Protein AF-A0A415S7G2-F1 (afdb_monomer)

pLDDT: mean 86.9, std 14.2, range [34.66, 98.19]

Solvent-accessible surface area (backbone atoms only — not comparable to full-atom values): 14547 Å² total; per-residue (Å²): 130,78,46,73,45,63,38,32,63,98,52,50,77,42,38,38,71,75,44,50,70,66,44,40,54,51,52,54,48,54,50,51,52,49,26,64,78,68,73,49,81,82,62,54,46,99,85,67,46,59,52,66,41,76,34,35,38,54,60,51,40,65,70,76,42,64,78,40,51,74,42,76,46,54,73,91,46,25,58,62,52,45,53,46,76,72,52,71,78,79,92,80,92,68,55,74,66,55,48,53,50,46,48,50,59,15,53,77,70,78,37,50,58,64,58,48,48,51,38,53,49,11,24,66,71,71,42,98,51,46,90,45,73,66,53,26,52,53,41,50,53,48,41,43,74,70,52,75,59,72,51,104,38,54,90,41,61,52,55,45,26,62,76,67,71,38,52,68,59,52,49,50,50,51,52,52,50,52,52,58,73,67,47,94,74,69,54,77,65,57,49,49,52,50,47,51,50,52,48,53,55,51,49,56,52,48,50,50,29,63,78,38,68,52,86,90,75,57,66,71,62,40,51,49,52,40,52,52,50,52,51,51,53,50,48,45,70,52,51,62,53,60,62,63,57,50,61,68,68,70,73,117

Organism: Mediterraneibacter gnavus (NCBI:txid33038)

Foldseek 3Di:
DAAEAEAADPDQQDQQLPDDPLRNVVLVVLVVVQCVVVVHDADADPVRHGPSSRGGNNVVCVVRVVSHHYDHDHPVCRNVLRVLLVDFDDDDDDDPVVVVVLCVVQVVVVHDSVRVVVALVCLLVVHPNDPDPVSVVVNVVVCVVVVVVPQPFPQALQVVCVVVVNLVVVVVLVVLLVVLVPDPDDDPVSVVVNVVSVVVLVVSVVVSCVVRVPDDDDPVVRVVVSVVVVVVVVCRSPCSCVVVVVVVVVPD

Sequence (252 aa):
MDRERFLAVPDESLLINALSEDTQEIILRDIREYELEKGICFARDETGKYMWLKNPFSELKKAIYSGTNLIYCEPEEVKKLYDKSRTYCIPIKLSKTDFKRLCYKAGVADLTVGGLLENFIGDLIGGERTNGSDERMYVEQWFERCWFSFDYGTTSFLSYLCNTDMTDYIEGLLEELEYYDSIDKLDNYEKMERQEVQQELEEIFSNYKEECKVEDCCFEEEIKKVKNWLNERKNYMNHTELYQKQEKNTSR

Mean predicted aligned error: 8.51 Å

Secondary structure (DSSP, 8-state):
--EEEEE--S-TTSBGGGS-HHHHHHHHHHHHHHHHHHT----B-TTS-BGGGGSBHHHHHHHH-TTEEEEE--HHHHHHHHHHTT---------HHHHHHHHHHHHHTT--HHHHHHHHHHHHTT-TT---HHHHHHHHHHHHHTTSS--SS-SSHHHHHHHTT-HHHHHHHHHHHHHHHT-SS--HHHHHHHHHHHHHHHHHHHHHHHHHT--S--HHHHHHHHHHHHHHHHHHHHGGGHHHHHHHHS--

Radius of gyration: 23.32 Å; Cα contacts (8 Å, |Δi|>4): 193; chains: 1; bounding box: 56×52×66 Å

Structure (mmCIF, N/CA/C/O backbone):
data_AF-A0A415S7G2-F1
#
_entry.id   AF-A0A415S7G2-F1
#
loop_
_atom_site.group_PDB
_atom_site.id
_atom_site.type_symbol
_atom_site.label_atom_id
_atom_site.label_alt_id
_atom_site.label_comp_id
_atom_site.label_asym_id
_atom_site.label_entity_id
_atom_site.label_seq_id
_atom_site.pdbx_PDB_ins_code
_atom_site.Cartn_x
_atom_site.Cartn_y
_atom_site.Cartn_z
_atom_site.occupancy
_atom_site.B_iso_or_equiv
_atom_site.auth_seq_id
_atom_site.auth_comp_id
_atom_site.auth_asym_id
_atom_site.auth_atom_id
_atom_site.pdbx_PDB_model_num
ATOM 1 N N . MET A 1 1 ? 9.526 -3.136 9.365 1.00 39.94 1 MET A N 1
ATOM 2 C CA . MET A 1 1 ? 9.622 -4.305 8.463 1.00 39.94 1 MET A CA 1
ATOM 3 C C . MET A 1 1 ? 11.005 -4.312 7.843 1.00 39.94 1 MET A C 1
ATOM 5 O O . MET A 1 1 ? 11.384 -3.301 7.261 1.00 39.94 1 MET A O 1
ATOM 9 N N . ASP A 1 2 ? 11.760 -5.400 7.985 1.00 49.66 2 ASP A N 1
ATOM 10 C CA . ASP A 1 2 ? 13.039 -5.544 7.285 1.00 49.66 2 ASP A CA 1
ATOM 11 C C . ASP A 1 2 ? 12.760 -5.613 5.779 1.00 49.66 2 ASP A C 1
ATOM 13 O O . ASP A 1 2 ? 12.107 -6.537 5.292 1.00 49.66 2 ASP A O 1
ATOM 17 N N . ARG A 1 3 ? 13.185 -4.586 5.037 1.00 72.69 3 ARG A N 1
ATOM 18 C CA . ARG A 1 3 ? 13.004 -4.512 3.583 1.00 72.69 3 ARG A CA 1
ATOM 19 C C . ARG A 1 3 ? 13.867 -5.607 2.959 1.00 72.69 3 ARG A C 1
ATOM 21 O O . ARG A 1 3 ? 15.088 -5.559 3.075 1.00 72.69 3 ARG A O 1
ATOM 28 N N . GLU A 1 4 ? 13.262 -6.601 2.318 1.00 85.00 4 GLU A N 1
ATOM 29 C CA . GLU A 1 4 ? 14.001 -7.575 1.508 1.00 85.00 4 GLU A CA 1
ATOM 30 C C . GLU A 1 4 ? 14.213 -7.029 0.095 1.00 85.00 4 GLU A C 1
ATOM 32 O O . GLU A 1 4 ? 13.308 -6.439 -0.505 1.00 85.00 4 GLU A O 1
ATOM 37 N N . ARG A 1 5 ? 15.404 -7.241 -0.472 1.00 89.12 5 ARG A N 1
ATOM 38 C CA . ARG A 1 5 ? 15.692 -6.860 -1.858 1.00 89.12 5 ARG A CA 1
ATOM 39 C C . ARG A 1 5 ? 16.571 -7.900 -2.539 1.00 89.12 5 ARG A C 1
ATOM 41 O O . ARG A 1 5 ? 17.694 -8.163 -2.117 1.00 89.12 5 ARG A O 1
ATOM 48 N N . PHE A 1 6 ? 16.053 -8.441 -3.637 1.00 90.31 6 PHE A N 1
ATOM 49 C CA . PHE A 1 6 ? 16.785 -9.337 -4.521 1.00 90.31 6 PHE A CA 1
ATOM 50 C C . PHE A 1 6 ? 17.647 -8.538 -5.497 1.00 90.31 6 PHE A C 1
ATOM 52 O O . PHE A 1 6 ? 17.135 -7.643 -6.171 1.00 90.31 6 PHE A O 1
ATOM 59 N N . LEU A 1 7 ? 18.938 -8.863 -5.582 1.00 92.94 7 LEU A N 1
ATOM 60 C CA . LEU A 1 7 ? 19.869 -8.273 -6.549 1.00 92.94 7 LEU A CA 1
ATOM 61 C C . LEU A 1 7 ? 20.814 -9.334 -7.106 1.00 92.94 7 LEU A C 1
ATOM 63 O O . LEU A 1 7 ? 21.261 -10.217 -6.381 1.00 92.94 7 LEU A O 1
ATOM 67 N N . ALA A 1 8 ? 21.185 -9.208 -8.375 1.00 94.62 8 ALA A N 1
ATOM 68 C CA . ALA A 1 8 ? 22.247 -10.013 -8.964 1.00 94.62 8 ALA A CA 1
ATOM 69 C C . ALA A 1 8 ? 23.570 -9.246 -8.913 1.00 94.62 8 ALA A C 1
ATOM 71 O O . ALA A 1 8 ? 23.928 -8.526 -9.850 1.00 94.62 8 ALA A O 1
ATOM 72 N N . VAL A 1 9 ? 24.262 -9.373 -7.778 1.00 93.62 9 VAL A N 1
ATOM 73 C CA . VAL A 1 9 ? 25.590 -8.799 -7.523 1.00 93.62 9 VAL A CA 1
ATOM 74 C C . VAL A 1 9 ? 26.540 -9.949 -7.180 1.00 93.62 9 VAL A C 1
ATOM 76 O O . VAL A 1 9 ? 26.540 -10.408 -6.040 1.00 93.62 9 VAL A O 1
ATOM 79 N N . PRO A 1 10 ? 27.334 -10.447 -8.144 1.00 89.38 10 PRO A N 1
ATOM 80 C CA . PRO A 1 10 ? 28.205 -11.600 -7.912 1.00 89.38 10 PRO A CA 1
ATOM 81 C C . PRO A 1 10 ? 29.395 -11.267 -7.000 1.00 89.38 10 PRO A C 1
ATOM 83 O O . PRO A 1 10 ? 29.907 -12.143 -6.309 1.00 89.38 10 PRO A O 1
ATOM 86 N N . ASP A 1 11 ? 29.830 -10.005 -6.986 1.00 91.69 11 ASP A N 1
ATOM 87 C CA . ASP A 1 11 ? 30.879 -9.494 -6.106 1.00 91.69 11 ASP A CA 1
ATOM 88 C C . ASP A 1 11 ? 30.602 -8.017 -5.775 1.00 91.69 11 ASP A C 1
ATOM 90 O O . ASP A 1 11 ? 30.435 -7.183 -6.665 1.00 91.69 11 ASP A O 1
ATOM 94 N N . GLU A 1 12 ? 30.550 -7.684 -4.482 1.00 92.06 12 GLU A N 1
ATOM 95 C CA . GLU A 1 12 ? 30.278 -6.326 -3.990 1.00 92.06 12 GLU A CA 1
ATOM 96 C C . GLU A 1 12 ? 31.424 -5.333 -4.276 1.00 92.06 12 GLU A C 1
ATOM 98 O O . GLU A 1 12 ? 31.249 -4.118 -4.136 1.00 92.06 12 GLU A O 1
ATOM 103 N N . SER A 1 13 ? 32.607 -5.821 -4.658 1.00 93.50 13 SER A N 1
ATOM 104 C CA . SER A 1 13 ? 33.732 -4.986 -5.090 1.00 93.50 13 SER A CA 1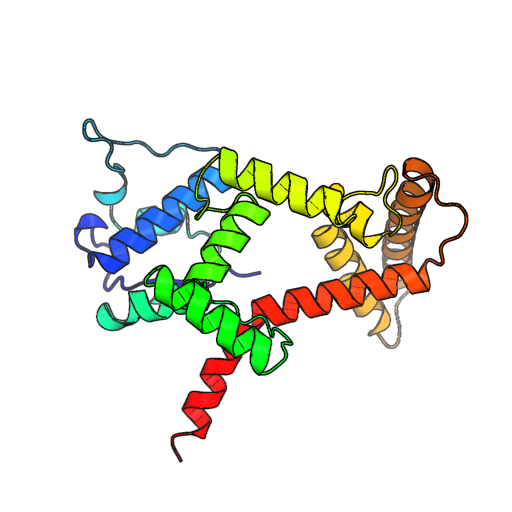
ATOM 105 C C . SER A 1 13 ? 33.573 -4.467 -6.524 1.00 93.50 13 SER A C 1
ATOM 107 O O . SER A 1 13 ? 34.229 -3.493 -6.904 1.00 93.50 13 SER A O 1
ATOM 109 N N . LEU A 1 14 ? 32.676 -5.074 -7.310 1.00 92.75 14 LEU A N 1
ATOM 110 C CA . LEU A 1 14 ? 32.419 -4.669 -8.686 1.00 92.75 14 LEU A CA 1
ATOM 111 C C . LEU A 1 14 ? 31.754 -3.299 -8.750 1.00 92.75 14 LEU A C 1
ATOM 113 O O . LEU A 1 14 ? 30.903 -2.944 -7.929 1.00 92.75 14 LEU A O 1
ATOM 117 N N . LEU A 1 15 ? 32.126 -2.552 -9.788 1.00 94.44 15 LEU A N 1
ATOM 118 C CA . LEU A 1 15 ? 31.468 -1.300 -10.128 1.00 94.44 15 LEU A CA 1
ATOM 119 C C . LEU A 1 15 ? 30.028 -1.573 -10.561 1.00 94.44 15 LEU A C 1
ATOM 121 O O . LEU A 1 15 ? 29.764 -2.527 -11.294 1.00 94.44 15 LEU A O 1
ATOM 125 N N . ILE A 1 16 ? 29.101 -0.708 -10.159 1.00 92.81 16 ILE A N 1
ATOM 126 C CA . ILE A 1 16 ? 27.676 -0.893 -10.466 1.00 92.81 16 ILE A CA 1
ATOM 127 C C . ILE A 1 16 ? 27.421 -0.909 -11.980 1.00 92.81 16 ILE A C 1
ATOM 129 O O . ILE A 1 16 ? 26.630 -1.715 -12.460 1.00 92.81 16 ILE A O 1
ATOM 133 N N . ASN A 1 17 ? 28.132 -0.087 -12.754 1.00 93.31 17 ASN A N 1
ATOM 134 C CA . ASN A 1 17 ? 28.033 -0.064 -14.217 1.00 93.31 17 ASN A CA 1
ATOM 135 C C . ASN A 1 17 ? 28.551 -1.334 -14.923 1.00 93.31 17 ASN A C 1
ATOM 137 O O . ASN A 1 17 ? 28.356 -1.467 -16.131 1.00 93.31 17 ASN A O 1
ATOM 141 N N . ALA A 1 18 ? 29.217 -2.237 -14.199 1.00 93.62 18 ALA A N 1
ATOM 142 C CA . ALA A 1 18 ? 29.671 -3.530 -14.703 1.00 93.62 18 ALA A CA 1
ATOM 143 C C . ALA A 1 18 ? 28.670 -4.665 -14.416 1.00 93.62 18 ALA A C 1
ATOM 145 O O . ALA A 1 18 ? 28.873 -5.786 -14.879 1.00 93.62 18 ALA A O 1
ATOM 146 N N . LEU A 1 19 ? 27.605 -4.395 -13.652 1.00 93.75 19 LEU A N 1
ATOM 147 C CA . LEU A 1 19 ? 26.530 -5.352 -13.380 1.00 93.75 19 LEU A CA 1
ATOM 148 C C . LEU A 1 19 ? 25.609 -5.507 -14.600 1.00 93.75 19 LEU A C 1
ATOM 150 O O . LEU A 1 19 ? 25.680 -4.724 -15.548 1.00 93.75 19 LEU A O 1
ATOM 154 N N . SER A 1 20 ? 24.716 -6.498 -14.573 1.00 93.88 20 SER A N 1
ATOM 155 C CA . SER A 1 20 ? 23.706 -6.665 -15.627 1.00 93.88 20 SER A CA 1
ATOM 156 C C . SER A 1 20 ? 22.825 -5.414 -15.770 1.00 93.88 20 SER A C 1
ATOM 158 O O . SER A 1 20 ? 22.606 -4.699 -14.788 1.00 93.88 20 SER A O 1
ATOM 160 N N . GLU A 1 21 ? 22.304 -5.149 -16.972 1.00 93.56 21 GLU A N 1
ATOM 161 C CA . GLU A 1 21 ? 21.409 -4.004 -17.209 1.00 93.56 21 GLU A CA 1
ATOM 162 C C . GLU A 1 21 ? 20.178 -4.048 -16.290 1.00 93.56 21 GLU A C 1
ATOM 164 O O . GLU A 1 21 ? 19.846 -3.038 -15.675 1.00 93.56 21 GLU A O 1
ATOM 169 N N . ASP A 1 22 ? 19.578 -5.228 -16.094 1.00 93.88 22 ASP A N 1
ATOM 170 C CA . ASP A 1 22 ? 18.443 -5.413 -15.181 1.00 93.88 22 ASP A CA 1
ATOM 171 C C . ASP A 1 22 ? 18.817 -5.073 -13.725 1.00 93.88 22 ASP A C 1
ATOM 173 O O . ASP A 1 22 ? 18.079 -4.359 -13.042 1.00 93.88 22 ASP A O 1
ATOM 177 N N . THR A 1 23 ? 19.991 -5.507 -13.242 1.00 94.38 23 THR A N 1
ATOM 178 C CA . THR A 1 23 ? 20.473 -5.133 -11.898 1.00 94.38 23 THR A CA 1
ATOM 179 C C . THR A 1 23 ? 20.689 -3.622 -11.790 1.00 94.38 23 THR A C 1
ATOM 181 O O . THR A 1 23 ? 20.334 -3.016 -10.777 1.00 94.38 23 THR A O 1
ATOM 184 N N . GLN A 1 24 ? 21.268 -2.997 -12.821 1.00 94.50 24 GLN A N 1
ATOM 185 C CA . GLN A 1 24 ? 21.499 -1.552 -12.846 1.00 94.50 24 GLN A CA 1
ATOM 186 C C . GLN A 1 24 ? 20.183 -0.770 -12.809 1.00 94.50 24 GLN A C 1
ATOM 188 O O . GLN A 1 24 ? 20.076 0.194 -12.052 1.00 94.50 24 GLN A O 1
ATOM 193 N N . GLU A 1 25 ? 19.173 -1.181 -13.578 1.00 93.12 25 GLU A N 1
ATOM 194 C CA . GLU A 1 25 ? 17.851 -0.550 -13.569 1.00 93.12 25 GLU A CA 1
ATOM 195 C C . GLU A 1 25 ? 17.186 -0.623 -12.193 1.00 93.12 25 GLU A C 1
ATOM 197 O O . GLU A 1 25 ? 16.637 0.378 -11.725 1.00 93.12 25 GLU A O 1
ATOM 202 N N . ILE A 1 26 ? 17.267 -1.776 -11.525 1.00 93.31 26 ILE A N 1
ATOM 203 C CA . ILE A 1 26 ? 16.732 -1.957 -10.170 1.00 93.31 26 ILE A CA 1
ATOM 204 C C . ILE A 1 26 ? 17.445 -1.030 -9.185 1.00 93.31 26 ILE A C 1
ATOM 206 O O . ILE A 1 26 ? 16.788 -0.280 -8.465 1.00 93.31 26 ILE A O 1
ATOM 210 N N . ILE A 1 27 ? 18.781 -1.011 -9.208 1.00 93.62 27 ILE A N 1
ATOM 211 C CA . ILE A 1 27 ? 19.584 -0.127 -8.354 1.00 93.62 27 ILE A CA 1
ATOM 212 C C . ILE A 1 27 ? 19.230 1.344 -8.597 1.00 93.62 27 ILE A C 1
ATOM 214 O O . ILE A 1 27 ? 19.102 2.117 -7.652 1.00 93.62 27 ILE A O 1
ATOM 218 N N . LEU A 1 28 ? 19.052 1.748 -9.855 1.00 92.75 28 LEU A N 1
ATOM 219 C CA . LEU A 1 28 ? 18.667 3.114 -10.200 1.00 92.75 28 LEU A CA 1
ATOM 220 C C . LEU A 1 28 ? 17.292 3.493 -9.645 1.00 92.75 28 LEU A C 1
ATOM 222 O O . LEU A 1 28 ? 17.103 4.640 -9.240 1.00 92.75 28 LEU A O 1
ATOM 226 N N . ARG A 1 29 ? 16.339 2.557 -9.624 1.00 91.12 29 ARG A N 1
ATOM 227 C CA . ARG A 1 29 ? 15.031 2.773 -8.993 1.00 91.12 29 ARG A CA 1
ATOM 228 C C . ARG A 1 29 ? 15.159 2.894 -7.481 1.00 91.12 29 ARG A C 1
ATOM 230 O O . ARG A 1 29 ? 14.652 3.862 -6.930 1.00 91.12 29 ARG A O 1
ATOM 237 N N . ASP A 1 30 ? 15.905 1.996 -6.844 1.00 91.81 30 ASP A N 1
ATOM 238 C CA . ASP A 1 30 ? 16.132 2.037 -5.395 1.00 91.81 30 ASP A CA 1
ATOM 239 C C . ASP A 1 30 ? 16.839 3.345 -4.968 1.00 91.81 30 ASP A C 1
ATOM 241 O O . ASP A 1 30 ? 16.481 3.939 -3.955 1.00 91.81 30 ASP A O 1
ATOM 245 N N . ILE A 1 31 ? 17.774 3.870 -5.776 1.00 91.75 31 ILE A N 1
ATOM 246 C CA . ILE A 1 31 ? 18.384 5.193 -5.546 1.00 91.75 31 ILE A CA 1
ATOM 247 C C . ILE A 1 31 ? 17.331 6.310 -5.588 1.00 91.75 31 ILE A C 1
ATOM 249 O O . ILE A 1 31 ? 17.340 7.176 -4.718 1.00 91.75 31 ILE A O 1
ATOM 253 N N . ARG A 1 32 ? 16.438 6.318 -6.587 1.00 89.94 32 ARG A N 1
ATOM 254 C CA . ARG A 1 32 ? 15.395 7.354 -6.718 1.00 89.94 32 ARG A CA 1
ATOM 255 C C . ARG A 1 32 ? 14.399 7.308 -5.567 1.00 89.94 32 ARG A C 1
ATOM 257 O O . ARG A 1 32 ? 14.018 8.356 -5.059 1.00 89.94 32 ARG A O 1
ATOM 264 N N . GLU A 1 33 ? 13.997 6.110 -5.156 1.00 88.31 33 GLU A N 1
ATOM 265 C CA . GLU A 1 33 ? 13.135 5.921 -3.987 1.00 88.31 33 GLU A CA 1
ATOM 266 C C . GLU A 1 33 ? 13.811 6.467 -2.730 1.00 88.31 33 GLU A C 1
ATOM 268 O O . GLU A 1 33 ? 13.213 7.256 -2.008 1.00 88.31 33 GLU A O 1
ATOM 273 N N . TYR A 1 34 ? 15.095 6.164 -2.533 1.00 89.94 34 TYR A N 1
ATOM 274 C CA . TYR A 1 34 ? 15.857 6.699 -1.408 1.00 89.94 34 TYR A CA 1
ATOM 275 C C . TYR A 1 34 ? 15.983 8.236 -1.440 1.00 89.94 34 TYR A C 1
ATOM 277 O O . TYR A 1 34 ? 15.878 8.886 -0.400 1.00 89.94 34 TYR A O 1
ATOM 285 N N . GLU A 1 35 ? 16.195 8.840 -2.618 1.00 91.06 35 GLU A N 1
ATOM 286 C CA . GLU A 1 35 ? 16.197 10.305 -2.788 1.00 91.06 35 GLU A CA 1
ATOM 287 C C . GLU A 1 35 ? 14.869 10.929 -2.342 1.00 91.06 35 GLU A C 1
ATOM 289 O O . GLU A 1 35 ? 14.880 11.927 -1.619 1.00 91.06 35 GLU A O 1
ATOM 294 N N . LEU A 1 36 ? 13.741 10.324 -2.733 1.00 86.31 36 LEU A N 1
ATOM 295 C CA . LEU A 1 36 ? 12.399 10.773 -2.358 1.00 86.31 36 LEU A CA 1
ATOM 296 C C . LEU A 1 36 ? 12.146 10.606 -0.855 1.00 86.31 36 LEU A C 1
ATOM 298 O O . LEU A 1 36 ? 11.745 11.563 -0.199 1.00 86.31 36 LEU A O 1
ATOM 302 N N . GLU A 1 37 ? 12.439 9.426 -0.303 1.00 85.19 37 GLU A N 1
ATOM 303 C CA . GLU A 1 37 ? 12.236 9.104 1.116 1.00 85.19 37 GLU A CA 1
ATOM 304 C C . GLU A 1 37 ? 13.056 10.008 2.048 1.00 85.19 37 GLU A C 1
ATOM 306 O O . GLU A 1 37 ? 12.607 10.361 3.138 1.00 85.19 37 GLU A O 1
ATOM 311 N N . LYS A 1 38 ? 14.282 10.374 1.651 1.00 88.19 38 LYS A N 1
ATOM 312 C CA . LYS A 1 38 ? 15.187 11.191 2.479 1.00 88.19 38 LYS A CA 1
ATOM 313 C C . LYS A 1 38 ? 15.202 12.671 2.110 1.00 88.19 38 LYS A C 1
ATOM 315 O O . LYS A 1 38 ? 15.854 13.446 2.808 1.00 88.19 38 LYS A O 1
ATOM 320 N N . GLY A 1 39 ? 14.532 13.069 1.029 1.00 88.06 39 GLY A N 1
ATOM 321 C CA . GLY A 1 39 ? 14.577 14.438 0.515 1.00 88.06 39 GLY A CA 1
ATOM 322 C C . GLY A 1 39 ? 15.989 14.887 0.117 1.00 88.06 39 GLY A C 1
ATOM 323 O O . GLY A 1 39 ? 16.343 16.050 0.309 1.00 88.06 39 GLY A O 1
ATOM 324 N N . ILE A 1 40 ? 16.817 13.969 -0.395 1.00 90.62 40 ILE A N 1
ATOM 325 C CA . ILE A 1 40 ? 18.197 14.252 -0.820 1.00 90.62 40 ILE A CA 1
ATOM 326 C C . ILE A 1 40 ? 18.361 14.087 -2.331 1.00 90.62 40 ILE A C 1
ATOM 328 O O . ILE A 1 40 ? 17.579 13.406 -2.982 1.00 90.62 40 ILE A O 1
ATOM 332 N N . CYS A 1 41 ? 19.437 14.652 -2.876 1.00 89.19 41 CYS A N 1
ATOM 333 C CA . CYS A 1 41 ? 19.825 14.467 -4.271 1.00 89.19 41 CYS A CA 1
ATOM 334 C C . CYS A 1 41 ? 21.254 13.926 -4.351 1.00 89.19 41 CYS A C 1
ATOM 336 O O . CYS A 1 41 ? 22.202 14.581 -3.912 1.00 89.19 41 CYS A O 1
ATOM 338 N N . PHE A 1 42 ? 21.427 12.758 -4.957 1.00 89.88 42 PHE A N 1
ATOM 339 C CA . PHE A 1 42 ? 22.735 12.220 -5.290 1.00 89.88 42 PHE A CA 1
ATOM 340 C C . PHE A 1 42 ? 23.362 12.975 -6.464 1.00 89.88 42 PHE A C 1
ATOM 342 O O . PHE A 1 42 ? 22.690 13.459 -7.380 1.00 89.88 42 PHE A O 1
ATOM 349 N N . ALA A 1 43 ? 24.693 13.051 -6.448 1.00 91.38 43 ALA A N 1
ATOM 350 C CA . ALA A 1 43 ? 25.457 13.718 -7.491 1.00 91.38 43 ALA A CA 1
ATOM 351 C C . ALA A 1 43 ? 25.284 13.025 -8.853 1.00 91.38 43 ALA A C 1
ATOM 353 O O . ALA A 1 43 ? 25.363 11.796 -8.972 1.00 91.38 43 ALA A O 1
ATOM 354 N N . ARG A 1 44 ? 25.111 13.845 -9.891 1.00 92.69 44 ARG A N 1
ATOM 355 C CA . ARG A 1 44 ? 25.024 13.431 -11.293 1.00 92.69 44 ARG A CA 1
ATOM 356 C C . ARG A 1 44 ? 26.200 14.016 -12.074 1.00 92.69 44 ARG A C 1
ATOM 358 O O . ARG A 1 44 ? 26.701 15.079 -11.713 1.00 92.69 44 ARG A O 1
ATOM 365 N N . ASP A 1 45 ? 26.658 13.317 -13.107 1.00 90.75 45 ASP A N 1
ATOM 366 C CA . ASP A 1 45 ? 27.643 13.867 -14.040 1.00 90.75 45 ASP A CA 1
ATOM 367 C C . ASP A 1 45 ? 27.011 14.864 -15.022 1.00 90.75 45 ASP A C 1
ATOM 369 O O . ASP A 1 45 ? 25.803 15.105 -15.014 1.00 90.75 45 ASP A O 1
ATOM 373 N N . GLU A 1 46 ? 27.842 15.440 -15.889 1.00 89.69 46 GLU A N 1
ATOM 374 C CA . GLU A 1 46 ? 27.436 16.382 -16.941 1.00 89.69 46 GLU A CA 1
ATOM 375 C C . GLU A 1 46 ? 26.395 15.814 -17.921 1.00 89.69 46 GLU A C 1
ATOM 377 O O . GLU A 1 46 ? 25.695 16.575 -18.584 1.00 89.69 46 GLU A O 1
ATOM 382 N N . THR A 1 47 ? 26.251 14.485 -17.989 1.00 88.06 47 THR A N 1
ATOM 383 C CA . THR A 1 47 ? 25.247 13.799 -18.817 1.00 88.06 47 THR A CA 1
ATOM 384 C C . THR A 1 47 ? 23.956 13.487 -18.056 1.00 88.06 47 THR A C 1
ATOM 386 O O . THR A 1 47 ? 23.021 12.927 -18.625 1.00 88.06 47 THR A O 1
ATOM 389 N N . GLY A 1 48 ? 23.890 13.837 -16.768 1.00 85.31 48 GLY A N 1
ATOM 390 C CA . GLY A 1 48 ? 22.759 13.552 -15.890 1.00 85.31 48 GLY A CA 1
ATOM 391 C C . GLY A 1 48 ? 22.759 12.138 -15.301 1.00 85.31 48 GLY A C 1
ATOM 392 O O . GLY A 1 48 ? 21.793 11.768 -14.632 1.00 85.31 48 GLY A O 1
ATOM 393 N N . LYS A 1 49 ? 23.816 11.337 -15.503 1.00 87.19 49 LYS A N 1
ATOM 394 C CA . LYS A 1 49 ? 23.915 9.988 -14.925 1.00 87.19 49 LYS A CA 1
ATOM 395 C C . LYS A 1 49 ? 24.404 10.047 -13.484 1.00 87.19 49 LYS A C 1
ATOM 397 O O . LYS A 1 49 ? 25.267 10.854 -13.150 1.00 87.19 49 LYS A O 1
ATOM 402 N N . TYR A 1 50 ? 23.890 9.161 -12.631 1.00 89.94 50 TYR A N 1
ATOM 403 C CA . TYR A 1 50 ? 24.341 9.064 -11.242 1.00 89.94 50 TYR A CA 1
ATOM 404 C C . TYR A 1 50 ? 25.830 8.727 -11.177 1.00 89.94 50 TYR A C 1
ATOM 406 O O . TYR A 1 50 ? 26.276 7.716 -11.723 1.00 89.94 50 TYR A O 1
ATOM 414 N N . MET A 1 51 ? 26.590 9.552 -10.453 1.00 89.69 51 MET A N 1
ATOM 415 C CA . MET A 1 51 ? 28.023 9.332 -10.243 1.00 89.69 51 MET A CA 1
ATOM 416 C C . MET A 1 51 ? 28.292 8.001 -9.534 1.00 89.69 51 MET A C 1
ATOM 418 O O . MET A 1 51 ? 29.264 7.324 -9.856 1.00 89.69 51 MET A O 1
ATOM 422 N N . TRP A 1 52 ? 27.375 7.585 -8.656 1.00 87.00 52 TRP A N 1
ATOM 423 C CA . TRP A 1 52 ? 27.419 6.316 -7.927 1.00 87.00 52 TRP A CA 1
ATOM 424 C C . TRP A 1 52 ? 27.513 5.077 -8.817 1.00 87.00 52 TRP A C 1
ATOM 426 O O . TRP A 1 52 ? 28.074 4.081 -8.380 1.00 87.00 52 TRP A O 1
ATOM 436 N N . LEU A 1 53 ? 27.056 5.125 -10.075 1.00 88.44 53 LEU A N 1
ATOM 437 C CA . LEU A 1 53 ? 27.202 3.988 -10.994 1.00 88.44 53 LEU A CA 1
ATOM 438 C C . LEU A 1 53 ? 28.672 3.619 -11.260 1.00 88.44 53 LEU A C 1
ATOM 440 O O . LEU A 1 53 ? 28.961 2.504 -11.688 1.00 88.44 53 LEU A O 1
ATOM 444 N N . LYS A 1 54 ? 29.598 4.557 -11.030 1.00 90.50 54 LYS A N 1
ATOM 445 C CA . LYS A 1 54 ? 31.043 4.373 -11.211 1.00 90.50 54 LYS A CA 1
ATOM 446 C C . LYS A 1 54 ? 31.733 3.855 -9.942 1.00 90.50 54 LYS A C 1
ATOM 448 O O . LYS A 1 54 ? 32.942 3.649 -9.983 1.00 90.50 54 LYS A O 1
ATOM 453 N N . ASN A 1 55 ? 30.996 3.639 -8.851 1.00 91.25 55 ASN A N 1
ATOM 454 C CA . ASN A 1 55 ? 31.534 3.173 -7.574 1.00 91.25 55 ASN A CA 1
ATOM 455 C C . ASN A 1 55 ? 31.275 1.670 -7.367 1.00 91.25 55 ASN A C 1
ATOM 457 O O . ASN A 1 55 ? 30.344 1.116 -7.967 1.00 91.25 55 ASN A O 1
ATOM 461 N N . PRO A 1 56 ? 32.068 1.006 -6.503 1.00 95.00 56 PRO A N 1
ATOM 462 C CA . PRO A 1 56 ? 31.790 -0.353 -6.056 1.00 95.00 56 PRO A CA 1
ATOM 463 C C . PRO A 1 56 ? 30.418 -0.475 -5.383 1.00 95.00 56 PRO A C 1
ATOM 465 O O . PRO A 1 56 ? 30.024 0.395 -4.599 1.00 95.00 56 PRO A O 1
ATOM 468 N N . PHE A 1 57 ? 29.717 -1.588 -5.609 1.00 94.44 57 PHE A N 1
ATOM 469 C CA . PHE A 1 57 ? 28.415 -1.837 -4.978 1.00 94.44 57 PHE A CA 1
ATOM 470 C C . PHE A 1 57 ? 28.483 -1.802 -3.440 1.00 94.44 57 PHE A C 1
ATOM 472 O O . PHE A 1 57 ? 27.562 -1.311 -2.792 1.00 94.44 57 PHE A O 1
ATOM 479 N N . SER A 1 58 ? 29.590 -2.250 -2.845 1.00 93.56 58 SER A N 1
ATOM 480 C CA . SER A 1 58 ? 29.825 -2.227 -1.393 1.00 93.56 58 SER A CA 1
ATOM 481 C C . SER A 1 58 ? 29.741 -0.830 -0.765 1.00 93.56 58 SER A C 1
ATOM 483 O O . SER A 1 58 ? 29.376 -0.710 0.407 1.00 93.56 58 SER A O 1
ATOM 485 N N . GLU A 1 59 ? 30.049 0.234 -1.511 1.00 93.31 59 GLU A N 1
ATOM 486 C CA . GLU A 1 59 ? 29.854 1.606 -1.034 1.00 93.31 59 GLU A CA 1
ATOM 487 C C . GLU A 1 59 ? 28.370 1.976 -1.043 1.00 93.31 59 GLU A C 1
ATOM 489 O O . GLU A 1 59 ? 27.862 2.521 -0.062 1.00 93.31 59 GLU A O 1
ATOM 494 N N . LEU A 1 60 ? 27.660 1.635 -2.123 1.00 91.81 60 LEU A N 1
ATOM 495 C CA . LEU A 1 60 ? 26.233 1.926 -2.261 1.00 91.81 60 LEU A CA 1
ATOM 496 C C . LEU A 1 60 ? 25.411 1.155 -1.225 1.00 91.81 60 LEU A C 1
ATOM 498 O O . LEU A 1 60 ? 24.493 1.707 -0.621 1.00 91.81 60 LEU A O 1
ATOM 502 N N . LYS A 1 61 ? 25.789 -0.100 -0.962 1.00 92.88 61 LYS A N 1
ATOM 503 C CA . LYS A 1 61 ? 25.208 -0.952 0.077 1.00 92.88 61 LYS A CA 1
ATOM 504 C C . LYS A 1 61 ? 25.184 -0.278 1.440 1.00 92.88 61 LYS A C 1
ATOM 506 O O . LYS A 1 61 ? 24.161 -0.305 2.114 1.00 92.88 61 LYS A O 1
ATOM 511 N N . LYS A 1 62 ? 26.282 0.373 1.824 1.00 91.50 62 LYS A N 1
ATOM 512 C CA . LYS A 1 62 ? 26.364 1.117 3.089 1.00 91.50 62 LYS A CA 1
ATOM 513 C C . LYS A 1 62 ? 25.486 2.368 3.087 1.00 91.50 62 LYS A C 1
ATOM 515 O O . LYS A 1 62 ? 25.028 2.774 4.148 1.00 91.50 62 LYS A O 1
ATOM 520 N N . ALA A 1 63 ? 25.287 2.980 1.921 1.00 90.50 63 ALA A N 1
ATOM 521 C CA . ALA A 1 63 ? 24.560 4.234 1.783 1.00 90.50 63 ALA A CA 1
ATOM 522 C C . ALA A 1 63 ? 23.035 4.050 1.784 1.00 90.50 63 ALA A C 1
ATOM 524 O O . ALA A 1 63 ? 22.365 4.693 2.586 1.00 90.50 63 ALA A O 1
ATOM 525 N N . ILE A 1 64 ? 22.493 3.200 0.903 1.00 91.38 64 ILE A N 1
ATOM 526 C CA . ILE A 1 64 ? 21.034 3.107 0.680 1.00 91.38 64 ILE A CA 1
ATOM 527 C C . ILE A 1 64 ? 20.416 1.787 1.144 1.00 91.38 64 ILE A C 1
ATOM 529 O O . ILE A 1 64 ? 19.214 1.730 1.368 1.00 91.38 64 ILE A O 1
ATOM 533 N N . TYR A 1 65 ? 21.223 0.737 1.319 1.00 90.94 65 TYR A N 1
ATOM 534 C CA . TYR A 1 65 ? 20.744 -0.586 1.738 1.00 90.94 65 TYR A CA 1
ATOM 535 C C . TYR A 1 65 ? 21.066 -0.895 3.209 1.00 90.94 65 TYR A C 1
ATOM 537 O O . TYR A 1 65 ? 21.003 -2.047 3.640 1.00 90.94 65 TYR A O 1
ATOM 545 N N . SER A 1 66 ? 21.407 0.123 4.006 1.00 87.31 66 SER A N 1
ATOM 546 C CA . SER A 1 66 ? 21.588 -0.035 5.451 1.00 87.31 66 SER A CA 1
ATOM 547 C C . SER A 1 66 ? 20.255 -0.432 6.094 1.00 87.31 66 SER A C 1
ATOM 549 O O . SER A 1 66 ? 19.280 0.309 5.999 1.00 87.31 66 SER A O 1
ATOM 551 N N . GLY A 1 67 ? 20.194 -1.618 6.706 1.00 84.12 67 GLY A N 1
ATOM 552 C CA . GLY A 1 67 ? 18.950 -2.179 7.255 1.00 84.12 67 GLY A CA 1
ATOM 553 C C . GLY A 1 67 ? 18.044 -2.877 6.230 1.00 84.12 67 GLY A C 1
ATOM 554 O O . GLY A 1 67 ? 16.929 -3.255 6.565 1.00 84.12 67 GLY A O 1
ATOM 555 N N . THR A 1 68 ? 18.501 -3.065 4.987 1.00 87.50 68 THR A N 1
ATOM 556 C CA . THR A 1 68 ? 17.824 -3.909 3.987 1.00 87.50 68 THR A CA 1
ATOM 557 C C . THR A 1 68 ? 18.441 -5.308 3.997 1.00 87.50 68 THR A C 1
ATOM 559 O O . THR A 1 68 ? 19.664 -5.453 3.920 1.00 87.50 68 THR A O 1
ATOM 562 N N . ASN A 1 69 ? 17.610 -6.349 4.044 1.00 88.38 69 ASN A N 1
ATOM 563 C CA . ASN A 1 69 ? 18.046 -7.728 3.849 1.00 88.38 69 ASN A CA 1
ATOM 564 C C . ASN A 1 69 ? 18.289 -7.979 2.349 1.00 88.38 69 ASN A C 1
ATOM 566 O O . ASN A 1 69 ? 17.359 -8.239 1.582 1.00 88.38 69 ASN A O 1
ATOM 570 N N . LEU A 1 70 ? 19.545 -7.836 1.915 1.00 91.12 70 LEU A N 1
ATOM 571 C CA . LEU A 1 70 ? 19.945 -8.095 0.532 1.00 91.12 70 LEU A CA 1
ATOM 572 C C . LEU A 1 70 ? 20.073 -9.598 0.277 1.00 91.12 70 LEU A C 1
ATOM 574 O O . LEU A 1 70 ? 20.894 -10.273 0.898 1.00 91.12 70 LEU A O 1
ATOM 578 N N . ILE A 1 71 ? 19.306 -10.095 -0.690 1.00 89.81 71 ILE A N 1
ATOM 579 C CA . ILE A 1 71 ? 19.326 -11.492 -1.119 1.00 89.81 71 ILE A CA 1
ATOM 580 C C . ILE A 1 71 ? 19.941 -11.551 -2.516 1.00 89.81 71 ILE A C 1
ATOM 582 O O . ILE A 1 71 ? 19.392 -11.013 -3.479 1.00 89.81 71 ILE A O 1
ATOM 586 N N . TYR A 1 72 ? 21.098 -12.198 -2.636 1.00 92.94 72 TYR A N 1
ATOM 587 C CA . TYR A 1 72 ? 21.765 -12.332 -3.926 1.00 92.94 72 TYR A CA 1
ATOM 588 C C . TYR A 1 72 ? 21.151 -13.461 -4.754 1.00 92.94 72 TYR A C 1
ATOM 590 O O . TYR A 1 72 ? 20.885 -14.546 -4.238 1.00 92.94 72 TYR A O 1
ATOM 598 N N . CYS A 1 73 ? 20.908 -13.186 -6.032 1.00 91.44 73 CYS A N 1
ATOM 599 C CA . CYS A 1 73 ? 20.315 -14.118 -6.990 1.00 91.44 73 CYS A CA 1
ATOM 600 C C . CYS A 1 73 ? 21.065 -14.085 -8.325 1.00 91.44 73 CYS A C 1
ATOM 602 O O . CYS A 1 73 ? 21.926 -13.229 -8.541 1.00 91.44 73 CYS A O 1
ATOM 604 N N . GLU A 1 74 ? 20.740 -15.019 -9.215 1.00 91.50 74 GLU A N 1
ATOM 605 C CA . GLU A 1 74 ? 21.331 -15.062 -10.551 1.00 91.50 74 GLU A CA 1
ATOM 606 C C . GLU A 1 74 ? 20.802 -13.914 -11.436 1.00 91.50 74 GLU A C 1
ATOM 608 O O . GLU A 1 74 ? 19.638 -13.508 -11.293 1.00 91.50 74 GLU A O 1
ATOM 613 N N . PRO A 1 75 ? 21.615 -13.379 -12.371 1.00 90.50 75 PRO A N 1
ATOM 614 C CA . PRO A 1 75 ? 21.202 -12.303 -13.276 1.00 90.50 75 PRO A CA 1
ATOM 615 C C . PRO A 1 75 ? 19.913 -12.595 -14.049 1.00 90.50 75 PRO A C 1
ATOM 617 O O . PRO A 1 75 ? 19.114 -11.691 -14.266 1.00 90.50 75 PRO A O 1
ATOM 620 N N . GLU A 1 76 ? 19.671 -13.847 -14.431 1.00 90.62 76 GLU A N 1
ATOM 621 C CA . GLU A 1 76 ? 18.484 -14.247 -15.188 1.00 90.62 76 GLU A CA 1
ATOM 622 C C . GLU A 1 76 ? 17.197 -14.216 -14.344 1.00 90.62 76 GLU A C 1
ATOM 624 O O . GLU A 1 76 ? 16.092 -14.137 -14.887 1.00 90.62 76 GLU A O 1
ATOM 629 N N . GLU A 1 77 ? 17.316 -14.271 -13.015 1.00 90.56 77 GLU A N 1
ATOM 630 C CA . GLU A 1 77 ? 16.183 -14.317 -12.089 1.00 90.56 77 GLU A CA 1
ATOM 631 C C . GLU A 1 77 ? 15.874 -12.957 -11.454 1.00 90.56 77 GLU A C 1
ATOM 633 O O . GLU A 1 77 ? 14.742 -12.738 -11.010 1.00 90.56 77 GLU A O 1
ATOM 638 N N . VAL A 1 78 ? 16.840 -12.028 -11.436 1.00 91.56 78 VAL A N 1
ATOM 639 C CA . VAL A 1 78 ? 16.743 -10.759 -10.693 1.00 91.56 78 VAL A CA 1
ATOM 640 C C . VAL A 1 78 ? 15.508 -9.947 -11.070 1.00 91.56 78 VAL A C 1
ATOM 642 O O . VAL A 1 78 ? 14.776 -9.494 -10.191 1.00 91.56 78 VAL A O 1
ATOM 645 N N . LYS A 1 79 ? 15.216 -9.830 -12.370 1.00 90.31 79 LYS A N 1
ATOM 646 C CA . LYS A 1 79 ? 14.060 -9.081 -12.871 1.00 90.31 79 LYS A CA 1
ATOM 647 C C . LYS A 1 79 ? 12.749 -9.715 -12.421 1.00 90.31 79 LYS A C 1
ATOM 649 O O . LYS A 1 79 ? 11.885 -9.038 -11.878 1.00 90.31 79 LYS A O 1
ATOM 654 N N . LYS A 1 80 ? 12.635 -11.040 -12.567 1.00 89.75 80 LYS A N 1
ATOM 655 C CA . LYS A 1 80 ? 11.454 -11.810 -12.149 1.00 89.75 80 LYS A CA 1
ATOM 656 C C . LYS A 1 80 ? 11.206 -11.673 -10.645 1.00 89.75 80 LYS A C 1
ATOM 658 O O . LYS A 1 80 ? 10.060 -11.518 -10.227 1.00 89.75 80 LYS A O 1
ATOM 663 N N . LEU A 1 81 ? 12.258 -11.758 -9.832 1.00 88.12 81 LEU A N 1
ATOM 664 C CA . LEU A 1 81 ? 12.163 -11.638 -8.377 1.00 88.12 81 LEU A CA 1
ATOM 665 C C . LEU A 1 81 ? 11.825 -10.208 -7.946 1.00 88.12 81 LEU A C 1
ATOM 667 O O . LEU A 1 81 ? 10.996 -10.029 -7.056 1.00 88.12 81 LEU A O 1
ATOM 671 N N . TYR A 1 82 ? 12.396 -9.206 -8.614 1.00 87.50 82 TYR A N 1
ATOM 672 C CA . TYR A 1 82 ? 12.071 -7.799 -8.393 1.00 87.50 82 TYR A CA 1
ATOM 673 C C . TYR A 1 82 ? 10.615 -7.475 -8.748 1.00 87.50 82 TYR A C 1
ATOM 675 O O . TYR A 1 82 ? 9.897 -6.898 -7.932 1.00 87.50 82 TYR A O 1
ATOM 683 N N . ASP A 1 83 ? 10.144 -7.903 -9.921 1.00 86.38 83 ASP A N 1
ATOM 684 C CA . ASP A 1 83 ? 8.753 -7.709 -10.338 1.00 86.38 83 ASP A CA 1
ATOM 685 C C . ASP A 1 83 ? 7.796 -8.400 -9.359 1.00 86.38 83 ASP A C 1
ATOM 687 O O . ASP A 1 83 ? 6.796 -7.819 -8.926 1.00 86.38 83 ASP A O 1
ATOM 691 N N . LYS A 1 84 ? 8.138 -9.619 -8.923 1.00 84.81 84 LYS A N 1
ATOM 692 C CA . LYS A 1 84 ? 7.366 -10.359 -7.921 1.00 84.81 84 LYS A CA 1
ATOM 693 C C . LYS A 1 84 ? 7.313 -9.633 -6.578 1.00 84.81 84 LYS A C 1
ATOM 695 O O . LYS A 1 84 ? 6.250 -9.611 -5.967 1.00 84.81 84 LYS A O 1
ATOM 700 N N . SER A 1 85 ? 8.407 -9.013 -6.133 1.00 82.25 85 SER A N 1
ATOM 701 C CA . SER A 1 85 ? 8.439 -8.274 -4.864 1.00 82.25 85 SER A CA 1
ATOM 702 C C . SER A 1 85 ? 7.622 -6.975 -4.896 1.00 82.25 85 SER A C 1
ATOM 704 O O . SER A 1 85 ? 7.478 -6.334 -3.861 1.00 82.25 85 SER A O 1
ATOM 706 N N . ARG A 1 86 ? 7.142 -6.545 -6.070 1.00 82.31 86 ARG A N 1
ATOM 707 C CA . ARG A 1 86 ? 6.276 -5.366 -6.250 1.00 82.31 86 ARG A CA 1
ATOM 708 C C . ARG A 1 86 ? 4.893 -5.724 -6.798 1.00 82.31 86 ARG A C 1
ATOM 710 O O . ARG A 1 86 ? 4.140 -4.835 -7.189 1.00 82.31 86 ARG A O 1
ATOM 717 N N . THR A 1 87 ? 4.563 -7.013 -6.866 1.00 83.69 87 THR A N 1
ATOM 718 C CA . THR A 1 87 ? 3.276 -7.482 -7.382 1.00 83.69 87 THR A CA 1
ATOM 719 C C . THR A 1 87 ? 2.352 -7.841 -6.227 1.00 83.69 87 THR A C 1
ATOM 721 O O . THR A 1 87 ? 2.622 -8.771 -5.470 1.00 83.69 87 THR A O 1
ATOM 724 N N . TYR A 1 88 ? 1.214 -7.154 -6.149 1.00 83.69 88 TYR A N 1
ATOM 725 C CA . TYR A 1 88 ? 0.186 -7.387 -5.138 1.00 83.69 88 TYR A CA 1
ATOM 726 C C . TYR A 1 88 ? -1.065 -8.005 -5.770 1.00 83.69 88 TYR A C 1
ATOM 728 O O . TYR A 1 88 ? -1.471 -7.640 -6.873 1.00 83.69 88 TYR A O 1
ATOM 736 N N . CYS A 1 89 ? -1.690 -8.955 -5.072 1.00 82.69 89 CYS A N 1
ATOM 737 C CA . CYS A 1 89 ? -2.912 -9.616 -5.533 1.00 82.69 89 CYS A CA 1
ATOM 738 C C . CYS A 1 89 ? -4.126 -9.079 -4.773 1.00 82.69 89 CYS A C 1
ATOM 740 O O . CYS A 1 89 ? -4.302 -9.386 -3.597 1.00 82.69 89 CYS A O 1
ATOM 742 N N . ILE A 1 90 ? -4.988 -8.331 -5.465 1.00 84.81 90 ILE A N 1
ATOM 743 C CA . ILE A 1 90 ? -6.233 -7.791 -4.905 1.00 84.81 90 ILE A CA 1
ATOM 744 C C . ILE A 1 90 ? -7.421 -8.534 -5.538 1.00 84.81 90 ILE A C 1
ATOM 746 O O . ILE A 1 90 ? -7.595 -8.482 -6.760 1.00 84.81 90 ILE A O 1
ATOM 750 N N . PRO A 1 91 ? -8.246 -9.257 -4.759 1.00 85.00 91 PRO A N 1
ATOM 751 C CA . PRO A 1 91 ? -9.385 -9.987 -5.299 1.00 85.00 91 PRO A CA 1
ATOM 752 C C . PRO A 1 91 ? -10.526 -9.031 -5.677 1.00 85.00 91 PRO A C 1
ATOM 754 O O . PRO A 1 91 ? -11.113 -8.373 -4.822 1.00 85.00 91 PRO A O 1
ATOM 757 N N . ILE A 1 92 ? -10.908 -9.013 -6.957 1.00 89.75 92 ILE A N 1
ATOM 758 C CA . ILE A 1 92 ? -12.012 -8.183 -7.464 1.00 89.75 92 ILE A CA 1
ATOM 759 C C . ILE A 1 92 ? -13.237 -9.061 -7.742 1.00 89.75 92 ILE A C 1
ATOM 761 O O . ILE A 1 92 ? -13.175 -10.023 -8.510 1.00 89.75 92 ILE A O 1
ATOM 765 N N . LYS A 1 93 ? -14.381 -8.722 -7.136 1.00 93.62 93 LYS A N 1
ATOM 766 C CA . LYS A 1 93 ? -15.658 -9.419 -7.362 1.00 93.62 93 LYS A CA 1
ATOM 767 C C . LYS A 1 93 ? -16.426 -8.758 -8.507 1.00 93.62 93 LYS A C 1
ATOM 769 O O . LYS A 1 93 ? -16.873 -7.626 -8.373 1.00 93.62 93 LYS A O 1
ATOM 774 N N . LEU A 1 94 ? -16.620 -9.483 -9.609 1.00 94.94 94 LEU A N 1
ATOM 775 C CA . LEU A 1 94 ? -17.356 -9.017 -10.791 1.00 94.94 94 LEU A CA 1
ATOM 776 C C . LEU A 1 94 ? -18.323 -10.088 -11.300 1.00 94.94 94 LEU A C 1
ATOM 778 O O . LEU A 1 94 ? -18.090 -11.290 -11.145 1.00 94.94 94 LEU A O 1
ATOM 782 N N . SER A 1 95 ? -19.391 -9.657 -11.974 1.00 97.50 95 SER A N 1
ATOM 783 C CA . SER A 1 95 ? -20.209 -10.574 -12.767 1.00 97.50 95 SER A CA 1
ATOM 784 C C . SER A 1 95 ? -19.409 -11.092 -13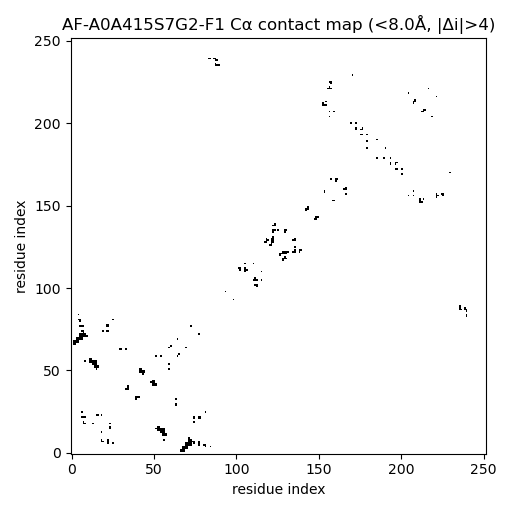.972 1.00 97.50 95 SER A C 1
ATOM 786 O O . SER A 1 95 ? -18.500 -10.423 -14.468 1.00 97.50 95 SER A O 1
ATOM 788 N N . LYS A 1 96 ? -19.772 -12.266 -14.512 1.00 97.12 96 LYS A N 1
ATOM 789 C CA . LYS A 1 96 ? -19.133 -12.798 -15.736 1.00 97.12 96 LYS A CA 1
ATOM 790 C C . LYS A 1 96 ? -19.235 -11.818 -16.911 1.00 97.12 96 LYS A C 1
ATOM 792 O O . LYS A 1 96 ? -18.314 -11.723 -17.720 1.00 97.12 96 LYS A O 1
ATOM 797 N N . THR A 1 97 ? -20.352 -11.099 -17.004 1.00 98.19 97 THR A N 1
ATOM 798 C CA . THR A 1 97 ? -20.594 -10.110 -18.059 1.00 98.19 97 THR A CA 1
ATOM 799 C C . THR A 1 97 ? -19.666 -8.910 -17.914 1.00 98.19 97 THR A C 1
ATOM 801 O O . THR A 1 97 ? -19.071 -8.482 -18.902 1.00 98.19 97 THR A O 1
ATOM 804 N N . ASP A 1 98 ? -19.502 -8.390 -16.698 1.00 97.88 98 ASP A N 1
ATOM 805 C CA . ASP A 1 98 ? -18.656 -7.218 -16.460 1.00 97.88 98 ASP A CA 1
ATOM 806 C C . ASP A 1 98 ? -17.176 -7.564 -16.575 1.00 97.88 98 ASP A C 1
ATOM 808 O O . ASP A 1 98 ? -16.428 -6.807 -17.186 1.00 97.88 98 ASP A O 1
ATOM 812 N N . PHE A 1 99 ? -16.769 -8.757 -16.129 1.00 97.12 99 PHE A N 1
ATOM 813 C CA . PHE A 1 99 ? -15.416 -9.253 -16.368 1.00 97.12 99 PHE A CA 1
ATOM 814 C C . PHE A 1 99 ? -15.098 -9.331 -17.868 1.00 97.12 99 PHE A C 1
ATOM 816 O O . PHE A 1 99 ? -14.070 -8.831 -18.316 1.00 97.12 99 PHE A O 1
ATOM 823 N N . LYS A 1 100 ? -16.021 -9.862 -18.683 1.00 97.88 100 LYS A N 1
ATOM 824 C CA . LYS A 1 100 ? -15.854 -9.900 -20.144 1.00 97.88 100 LYS A CA 1
ATOM 825 C C . LYS A 1 100 ? -15.732 -8.495 -20.751 1.00 97.88 100 LYS A C 1
ATOM 827 O O . LYS A 1 100 ? -14.914 -8.288 -21.645 1.00 97.88 100 LYS A O 1
ATOM 832 N N . ARG A 1 101 ? -16.519 -7.527 -20.267 1.00 98.06 101 ARG A N 1
ATOM 833 C CA . ARG A 1 101 ? -16.428 -6.119 -20.698 1.00 98.06 101 ARG A CA 1
ATOM 834 C C . ARG A 1 101 ? -15.095 -5.487 -20.308 1.00 98.06 101 ARG A C 1
ATOM 836 O O . ARG A 1 101 ? -14.526 -4.773 -21.126 1.00 98.06 101 ARG A O 1
ATOM 843 N N . LEU A 1 102 ? -14.588 -5.779 -19.113 1.00 97.38 102 LEU A N 1
ATOM 844 C CA . LEU A 1 102 ? -13.278 -5.321 -18.656 1.00 97.38 102 LEU A CA 1
ATOM 845 C C . LEU A 1 102 ? -12.159 -5.870 -19.551 1.00 97.38 102 LEU A C 1
ATOM 847 O O . LEU A 1 102 ? -11.323 -5.098 -20.014 1.00 97.38 102 LEU A O 1
ATOM 851 N N . CYS A 1 103 ? -12.197 -7.164 -19.891 1.00 97.75 103 CYS A N 1
ATOM 852 C CA . CYS A 1 103 ? -11.250 -7.758 -20.839 1.00 97.75 103 CY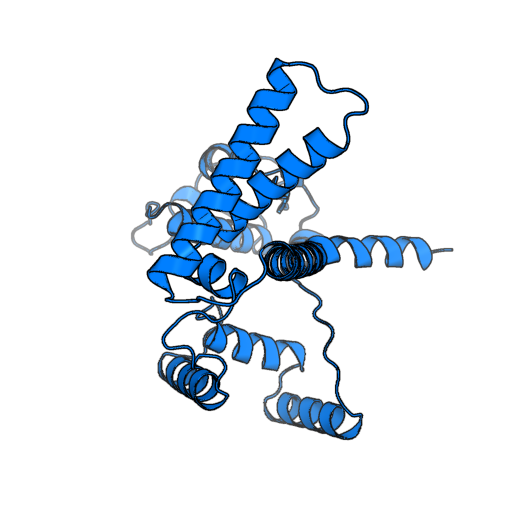S A CA 1
ATOM 853 C C . CYS A 1 103 ? -11.292 -7.069 -22.209 1.00 97.75 103 CYS A C 1
ATOM 855 O O . CYS A 1 103 ? -10.246 -6.788 -22.784 1.00 97.75 103 CYS A O 1
ATOM 857 N N . TYR A 1 104 ? -12.483 -6.762 -22.733 1.00 98.00 104 TYR A N 1
ATOM 858 C CA . TYR A 1 104 ? -12.603 -6.035 -24.000 1.00 98.00 104 TYR A CA 1
ATOM 859 C C . TYR A 1 104 ? -12.097 -4.600 -23.910 1.00 98.00 104 TYR A C 1
ATOM 861 O O . TYR A 1 104 ? -11.445 -4.136 -24.840 1.00 98.00 104 TYR A O 1
ATOM 869 N N . LYS A 1 105 ? -12.355 -3.907 -22.798 1.00 97.88 105 LYS A N 1
ATOM 870 C CA . LYS A 1 105 ? -11.854 -2.548 -22.583 1.00 97.88 105 LYS A CA 1
ATOM 871 C C . LYS A 1 105 ? -10.324 -2.518 -22.582 1.00 97.88 105 LYS A C 1
ATOM 873 O O . LYS A 1 105 ? -9.755 -1.650 -23.232 1.00 97.88 105 LYS A O 1
ATOM 878 N N . ALA A 1 106 ? -9.690 -3.486 -21.919 1.00 97.38 106 ALA A N 1
ATOM 879 C CA . ALA A 1 106 ? -8.238 -3.639 -21.914 1.00 97.38 106 ALA A CA 1
ATOM 880 C C . ALA A 1 106 ? -7.698 -4.004 -23.309 1.00 97.38 106 ALA A C 1
ATOM 882 O O . ALA A 1 106 ? -6.791 -3.346 -23.806 1.00 97.38 106 ALA A O 1
ATOM 883 N N . GLY A 1 107 ? -8.324 -4.970 -23.992 1.00 97.50 107 GLY A N 1
ATOM 884 C CA . GLY A 1 107 ? -7.901 -5.405 -25.327 1.00 97.50 107 GLY A CA 1
ATOM 885 C C . GLY A 1 107 ? -8.007 -4.325 -26.410 1.00 97.50 107 GLY A C 1
ATOM 886 O O . GLY A 1 107 ? -7.167 -4.282 -27.299 1.00 97.50 107 GLY A O 1
ATOM 887 N N . VAL A 1 108 ? -8.990 -3.416 -26.334 1.00 97.12 108 VAL A N 1
ATOM 888 C CA . VAL A 1 108 ? -9.086 -2.258 -27.252 1.00 97.12 108 VAL A CA 1
ATOM 889 C C . VAL A 1 108 ? -7.901 -1.300 -27.089 1.00 97.12 108 VAL A C 1
ATOM 891 O O . VAL A 1 108 ? -7.524 -0.638 -28.051 1.00 97.12 108 VAL A O 1
ATOM 894 N N . ALA A 1 109 ? -7.323 -1.232 -25.890 1.00 95.12 109 ALA A N 1
ATOM 895 C CA . ALA A 1 109 ? -6.158 -0.410 -25.584 1.00 95.12 109 ALA A CA 1
ATOM 896 C C . ALA A 1 109 ? -4.822 -1.163 -25.741 1.00 95.12 109 ALA A C 1
ATOM 898 O O . ALA A 1 109 ? -3.788 -0.603 -25.400 1.00 95.12 109 ALA A O 1
ATOM 899 N N . ASP A 1 110 ? -4.841 -2.413 -26.222 1.00 96.75 110 ASP A N 1
ATOM 900 C CA . ASP A 1 110 ? -3.674 -3.309 -26.272 1.00 96.75 110 ASP A CA 1
ATOM 901 C C . ASP A 1 110 ? -2.990 -3.501 -24.900 1.00 96.75 110 ASP A C 1
ATOM 903 O O . ASP A 1 110 ? -1.771 -3.591 -24.774 1.00 96.75 110 ASP A O 1
ATOM 907 N N . LEU A 1 111 ? -3.800 -3.552 -23.836 1.00 96.12 111 LEU A N 1
ATOM 908 C CA . LEU A 1 111 ? -3.350 -3.756 -22.460 1.00 96.12 111 LEU A CA 1
ATOM 909 C C . LEU A 1 111 ? -3.863 -5.082 -21.896 1.00 96.12 111 LEU A C 1
ATOM 911 O O . LEU A 1 111 ? -4.933 -5.587 -22.252 1.00 96.12 111 LEU A O 1
ATOM 915 N N . THR A 1 112 ? -3.131 -5.618 -20.919 1.00 95.62 112 THR A N 1
ATOM 916 C CA . THR A 1 112 ? -3.690 -6.624 -20.010 1.00 95.62 112 THR A CA 1
ATOM 917 C C . THR A 1 112 ? -4.702 -5.962 -19.068 1.00 95.62 112 THR A C 1
ATOM 919 O O . THR A 1 112 ? -4.673 -4.750 -18.850 1.00 95.62 112 THR A O 1
ATOM 922 N N . VAL A 1 113 ? -5.600 -6.749 -18.463 1.00 95.25 113 VAL A N 1
ATOM 923 C CA . VAL A 1 113 ? -6.513 -6.221 -17.429 1.00 95.25 113 VAL A CA 1
ATOM 924 C C . VAL A 1 113 ? -5.726 -5.620 -16.260 1.00 95.25 113 VAL A C 1
ATOM 926 O O . VAL A 1 113 ? -6.094 -4.555 -15.779 1.00 95.25 113 VAL A O 1
ATOM 929 N N . GLY A 1 114 ? -4.631 -6.272 -15.849 1.00 93.25 114 GLY A N 1
ATOM 930 C CA . GLY A 1 114 ? -3.723 -5.752 -14.824 1.00 93.25 114 GLY A CA 1
ATOM 931 C C . GLY A 1 114 ? -3.146 -4.398 -15.223 1.00 93.25 114 GLY A C 1
ATOM 932 O O . GLY A 1 114 ? -3.350 -3.430 -14.507 1.00 93.25 114 GLY A O 1
ATOM 933 N N . GLY A 1 115 ? -2.564 -4.293 -16.421 1.00 92.56 115 GLY A N 1
ATOM 934 C CA . GLY A 1 115 ? -1.993 -3.041 -16.917 1.00 92.56 115 GLY A CA 1
ATOM 935 C C . GLY A 1 115 ? -3.012 -1.902 -16.999 1.00 92.56 115 GLY A C 1
ATOM 936 O O . GLY A 1 115 ? -2.706 -0.778 -16.613 1.00 92.56 115 GLY A O 1
ATOM 937 N N . LEU A 1 116 ? -4.247 -2.177 -17.433 1.00 94.81 116 LEU A N 1
ATOM 938 C CA . LEU A 1 116 ? -5.315 -1.170 -17.433 1.00 94.81 116 LEU A CA 1
ATOM 939 C C . LEU A 1 116 ? -5.637 -0.676 -16.010 1.00 94.81 116 LEU A C 1
ATOM 941 O O . LEU A 1 116 ? -5.783 0.525 -15.796 1.00 94.81 116 LEU A O 1
ATOM 945 N N . LEU A 1 117 ? -5.755 -1.592 -15.045 1.00 94.50 117 LEU A N 1
ATOM 946 C CA . LEU A 1 117 ? -6.065 -1.246 -13.656 1.00 94.50 117 LEU A CA 1
ATOM 947 C C . LEU A 1 117 ? -4.889 -0.563 -12.950 1.00 94.50 117 LEU A C 1
ATOM 949 O O . LEU A 1 117 ? -5.114 0.375 -12.199 1.00 94.50 117 LEU A O 1
ATOM 953 N N . GLU A 1 118 ? -3.651 -0.975 -13.221 1.00 92.38 118 GLU A N 1
ATOM 954 C CA . GLU A 1 118 ? -2.433 -0.346 -12.698 1.00 92.38 118 GLU A CA 1
ATOM 955 C C . GLU A 1 118 ? -2.346 1.133 -13.093 1.00 92.38 118 GLU A C 1
ATOM 957 O O . GLU A 1 118 ? -1.996 1.964 -12.260 1.00 92.38 118 GLU A O 1
ATOM 962 N N . ASN A 1 119 ? -2.719 1.471 -14.333 1.00 92.69 119 ASN A N 1
ATOM 963 C CA . ASN A 1 119 ? -2.794 2.858 -14.801 1.00 92.69 119 ASN A CA 1
ATOM 964 C C . ASN A 1 119 ? -3.858 3.659 -14.038 1.00 92.69 119 ASN A C 1
ATOM 966 O O . ASN A 1 119 ? -3.573 4.735 -13.522 1.00 92.69 119 ASN A O 1
ATOM 970 N N . PHE A 1 120 ? -5.071 3.110 -13.915 1.00 93.31 120 PHE A N 1
ATOM 971 C CA . PHE A 1 120 ? -6.150 3.768 -13.176 1.00 93.31 120 PHE A CA 1
ATOM 972 C C . PHE A 1 120 ? -5.799 3.977 -11.696 1.00 93.31 120 PHE A C 1
ATOM 974 O O . PHE A 1 120 ? -6.039 5.049 -11.151 1.00 93.31 120 PHE A O 1
ATOM 981 N N . ILE A 1 121 ? -5.207 2.969 -11.050 1.00 93.44 121 ILE A N 1
ATOM 982 C CA . ILE A 1 121 ? -4.749 3.058 -9.659 1.00 93.44 121 ILE A CA 1
ATOM 983 C C . ILE A 1 121 ? -3.657 4.123 -9.531 1.00 93.44 121 ILE A C 1
ATOM 985 O O . ILE A 1 121 ? -3.701 4.908 -8.592 1.00 93.44 121 ILE A O 1
ATOM 989 N N . GLY A 1 122 ? -2.716 4.183 -10.480 1.00 91.94 122 GLY A N 1
ATOM 990 C CA . GLY A 1 122 ? -1.680 5.215 -10.522 1.00 91.94 122 GLY A CA 1
ATOM 991 C C . GLY A 1 122 ? -2.259 6.630 -10.532 1.00 91.94 122 GLY A C 1
ATOM 992 O O . GLY A 1 122 ? -1.778 7.486 -9.793 1.00 91.94 122 GLY A O 1
ATOM 993 N N . ASP A 1 123 ? -3.325 6.861 -11.298 1.00 94.69 123 ASP A N 1
ATOM 994 C CA . ASP A 1 123 ? -4.024 8.149 -11.298 1.00 94.69 123 ASP A CA 1
ATOM 995 C C . ASP A 1 123 ? -4.819 8.395 -10.010 1.00 94.69 123 ASP A C 1
ATOM 997 O O . ASP A 1 123 ? -4.822 9.516 -9.509 1.00 94.69 123 ASP A O 1
ATOM 1001 N N . LEU A 1 124 ? -5.430 7.354 -9.436 1.00 93.12 124 LEU A N 1
ATOM 1002 C CA . LEU A 1 124 ? -6.204 7.442 -8.193 1.00 93.12 124 LEU A CA 1
ATOM 1003 C C . LEU A 1 124 ? -5.362 7.836 -6.979 1.00 93.12 124 LEU A C 1
ATOM 1005 O O . LEU A 1 124 ? -5.829 8.602 -6.146 1.00 93.12 124 LEU A O 1
ATOM 1009 N N . ILE A 1 125 ? -4.145 7.304 -6.859 1.00 90.94 125 ILE A N 1
ATOM 1010 C CA . ILE A 1 125 ? -3.294 7.528 -5.676 1.00 90.94 125 ILE A CA 1
ATOM 1011 C C . ILE A 1 125 ? -2.172 8.542 -5.924 1.00 90.94 125 ILE A C 1
ATOM 1013 O O . ILE A 1 125 ? -1.320 8.735 -5.062 1.00 90.94 125 ILE A O 1
ATOM 1017 N N . GLY A 1 126 ? -2.111 9.143 -7.118 1.00 86.19 126 GLY A N 1
ATOM 1018 C CA . GLY A 1 126 ? -0.983 9.987 -7.522 1.00 86.19 126 GLY A CA 1
ATOM 1019 C C . GLY A 1 126 ? 0.355 9.236 -7.566 1.00 86.19 126 GLY A C 1
ATOM 1020 O O . GLY A 1 126 ? 1.395 9.805 -7.243 1.00 86.19 126 GLY A O 1
ATOM 1021 N N . GLY A 1 127 ? 0.326 7.952 -7.929 1.00 82.75 127 GLY A N 1
ATOM 1022 C CA . GLY A 1 127 ? 1.481 7.057 -7.899 1.00 82.75 127 GLY A CA 1
ATOM 1023 C C . GLY A 1 127 ? 2.449 7.226 -9.077 1.00 82.75 127 GLY A C 1
ATOM 1024 O O . GLY A 1 127 ? 2.257 8.037 -9.980 1.00 82.75 127 GLY A O 1
ATOM 1025 N N . GLU A 1 128 ? 3.487 6.383 -9.105 1.00 75.56 128 GLU A N 1
ATOM 1026 C CA . GLU A 1 128 ? 4.578 6.423 -10.100 1.00 75.56 128 GLU A CA 1
ATOM 1027 C C . GLU A 1 128 ? 4.113 6.276 -11.561 1.00 75.56 128 GLU A C 1
ATOM 1029 O O . GLU A 1 128 ? 4.804 6.711 -12.482 1.00 75.56 128 GLU A O 1
ATOM 1034 N N . ARG A 1 129 ? 2.953 5.643 -11.784 1.00 75.44 129 ARG A N 1
ATOM 1035 C CA . ARG A 1 129 ? 2.386 5.332 -13.108 1.00 75.44 129 ARG A CA 1
ATOM 1036 C C . ARG A 1 129 ? 1.134 6.154 -13.414 1.00 75.44 129 ARG A C 1
ATOM 1038 O O . ARG A 1 129 ? 0.121 5.611 -13.841 1.00 75.44 129 ARG A O 1
ATOM 1045 N N . THR A 1 130 ? 1.195 7.452 -13.151 1.00 83.69 130 THR A N 1
ATOM 1046 C CA . THR A 1 130 ? 0.127 8.382 -13.531 1.00 83.69 130 THR A CA 1
ATOM 1047 C C . THR A 1 130 ? 0.189 8.731 -15.022 1.00 83.69 130 THR A C 1
ATOM 1049 O O . THR A 1 130 ? 1.270 8.917 -15.583 1.00 83.69 130 THR A O 1
ATOM 1052 N N . ASN A 1 131 ? -0.976 8.846 -15.658 1.00 89.75 131 ASN A N 1
ATOM 1053 C CA . ASN A 1 131 ? -1.126 9.224 -17.062 1.00 89.75 131 ASN A CA 1
ATOM 1054 C C . ASN A 1 131 ? -1.034 10.738 -17.296 1.00 89.75 131 ASN A C 1
ATOM 1056 O O . ASN A 1 131 ? -0.820 11.164 -18.429 1.00 89.75 131 ASN A O 1
ATOM 1060 N N . GLY A 1 132 ? -1.128 11.549 -16.239 1.00 88.69 132 GLY A N 1
ATOM 1061 C CA . GLY A 1 132 ? -1.064 13.001 -16.356 1.00 88.69 132 GLY A CA 1
ATOM 1062 C C . GLY A 1 132 ? -1.833 13.727 -15.261 1.00 88.69 132 GLY A C 1
ATOM 1063 O O . GLY A 1 132 ? -2.537 13.129 -14.451 1.00 88.69 132 GLY A O 1
ATOM 1064 N N . SER A 1 133 ? -1.658 15.049 -15.192 1.00 87.62 133 SER A N 1
ATOM 1065 C CA . SER A 1 133 ? -2.387 15.888 -14.231 1.00 87.62 133 SER A CA 1
ATOM 1066 C C . SER A 1 133 ? -3.889 15.902 -14.485 1.00 87.62 133 SER A C 1
ATOM 1068 O O . SER A 1 133 ? -4.661 15.971 -13.531 1.00 87.62 133 SER A O 1
ATOM 1070 N N . ASP A 1 134 ? -4.295 15.832 -15.750 1.00 93.31 134 ASP A N 1
ATOM 1071 C CA . ASP A 1 134 ? -5.698 15.917 -16.140 1.00 93.31 134 ASP A CA 1
ATOM 1072 C C . ASP A 1 134 ? -6.427 14.628 -15.756 1.00 93.31 134 ASP A C 1
ATOM 1074 O O . ASP A 1 134 ? -7.524 14.678 -15.204 1.00 93.31 134 ASP A O 1
ATOM 1078 N N . GLU A 1 135 ? -5.795 13.471 -15.955 1.00 94.56 135 GLU A N 1
ATOM 1079 C CA . GLU A 1 135 ? -6.320 12.174 -15.539 1.00 94.56 135 GLU A CA 1
ATOM 1080 C C . GLU A 1 135 ? -6.485 12.107 -14.021 1.00 94.56 135 GLU A C 1
ATOM 1082 O O . GLU A 1 135 ? -7.566 11.750 -13.552 1.00 94.56 135 GLU A O 1
ATOM 1087 N N . ARG A 1 136 ? -5.482 12.550 -13.249 1.00 91.75 136 ARG A N 1
ATOM 1088 C CA . ARG A 1 136 ? -5.608 12.660 -11.785 1.00 91.75 136 ARG A CA 1
ATOM 1089 C C . ARG A 1 136 ? -6.751 13.582 -11.380 1.00 91.75 136 ARG A C 1
ATOM 1091 O O . ARG A 1 136 ? -7.538 13.227 -10.513 1.00 91.75 136 ARG A O 1
ATOM 1098 N N . MET A 1 137 ? -6.894 14.729 -12.043 1.00 92.75 137 MET A N 1
ATOM 1099 C CA . MET A 1 137 ? -8.002 15.650 -11.787 1.00 92.75 137 MET A CA 1
ATOM 1100 C C . MET A 1 137 ? -9.365 14.987 -12.046 1.00 92.75 137 MET A C 1
ATOM 1102 O O . MET A 1 137 ? -10.295 15.171 -11.262 1.00 92.75 137 MET A O 1
ATOM 1106 N N . TYR A 1 138 ? -9.512 14.213 -13.124 1.00 93.75 138 TYR A N 1
ATOM 1107 C CA . TYR A 1 138 ? -10.764 13.506 -13.411 1.00 93.75 138 TYR A CA 1
ATOM 1108 C C . TYR A 1 138 ? -11.038 12.359 -12.439 1.00 93.75 138 TYR A C 1
ATOM 1110 O O . TYR A 1 138 ? -12.197 12.140 -12.078 1.00 93.75 138 TYR A O 1
ATOM 1118 N N . VAL A 1 139 ? -10.006 11.625 -12.021 1.00 93.12 139 VAL A N 1
ATOM 1119 C CA . VAL A 1 139 ? -10.158 10.550 -11.037 1.00 93.12 139 VAL A CA 1
ATOM 1120 C C . VAL A 1 139 ? -10.516 11.117 -9.665 1.00 93.12 139 VAL A C 1
ATOM 1122 O O . VAL A 1 139 ? -11.419 10.577 -9.031 1.00 93.12 139 VAL A O 1
ATOM 1125 N N . GLU A 1 140 ? -9.929 12.242 -9.257 1.00 89.19 140 GLU A N 1
ATOM 1126 C CA . GLU A 1 140 ? -10.312 12.944 -8.027 1.00 89.19 140 GLU A CA 1
ATOM 1127 C C . GLU A 1 140 ? -11.785 13.367 -8.079 1.00 89.19 140 GLU A C 1
ATOM 1129 O O . GLU A 1 140 ? -12.572 13.015 -7.207 1.00 89.19 140 GLU A O 1
ATOM 1134 N N . GLN A 1 141 ? -12.225 13.997 -9.175 1.00 91.06 141 GLN A N 1
ATOM 1135 C CA . GLN A 1 141 ? -13.642 14.339 -9.355 1.00 91.06 141 GLN A CA 1
ATOM 1136 C C . GLN A 1 141 ? -14.557 13.108 -9.306 1.00 91.06 141 GLN A C 1
ATOM 1138 O O . GLN A 1 141 ? -15.680 13.184 -8.804 1.00 91.06 141 GLN A O 1
ATOM 1143 N N . TRP A 1 142 ? -14.126 11.970 -9.856 1.00 92.06 142 TRP A N 1
ATOM 1144 C CA . TRP A 1 142 ? -14.871 10.716 -9.741 1.00 92.06 142 TRP A CA 1
ATOM 1145 C C . TRP A 1 142 ? -14.953 10.251 -8.283 1.00 92.06 142 TRP A C 1
ATOM 1147 O O . TRP A 1 142 ? -16.050 9.927 -7.823 1.00 92.06 142 TRP A O 1
ATOM 1157 N N . PHE A 1 143 ? -13.834 10.273 -7.558 1.00 88.44 143 PHE A N 1
ATOM 1158 C CA . PHE A 1 143 ? -13.741 9.889 -6.152 1.00 88.44 143 PHE A CA 1
ATOM 1159 C C . PHE A 1 143 ? -14.656 10.761 -5.276 1.00 88.44 143 PHE A C 1
ATOM 1161 O O . PHE A 1 143 ? -15.472 10.243 -4.507 1.00 88.44 143 PHE A O 1
ATOM 1168 N N . GLU A 1 144 ? -14.637 12.077 -5.496 1.00 84.81 144 GLU A N 1
ATOM 1169 C CA . GLU A 1 144 ? -15.509 13.030 -4.812 1.00 84.81 144 GLU A CA 1
ATOM 1170 C C . GLU A 1 144 ? -16.992 12.801 -5.116 1.00 84.81 144 GLU A C 1
ATOM 1172 O O . GLU A 1 144 ? -17.834 12.748 -4.218 1.00 84.81 144 GLU A O 1
ATOM 1177 N N . ARG A 1 145 ? -17.341 12.602 -6.391 1.00 85.62 145 ARG A N 1
ATOM 1178 C CA . ARG A 1 145 ? -18.736 12.416 -6.821 1.00 85.62 145 ARG A CA 1
ATOM 1179 C C . ARG A 1 145 ? -19.321 11.067 -6.438 1.00 85.62 145 ARG A C 1
ATOM 1181 O O . ARG A 1 145 ? -20.544 10.946 -6.351 1.00 85.62 145 ARG A O 1
ATOM 1188 N N . CYS A 1 146 ? -18.481 10.060 -6.237 1.00 83.56 146 CYS A N 1
ATOM 1189 C CA . CYS A 1 146 ? -18.880 8.785 -5.658 1.00 83.56 146 CYS A CA 1
ATOM 1190 C C . CYS A 1 146 ? -19.143 8.881 -4.150 1.00 83.56 146 CYS A C 1
ATOM 1192 O O . CYS A 1 146 ? -19.536 7.877 -3.560 1.00 83.56 146 CYS A O 1
ATOM 1194 N N . TRP A 1 147 ? -18.983 10.073 -3.555 1.00 71.19 147 TRP A N 1
ATOM 1195 C CA . TRP A 1 147 ? -19.078 10.312 -2.116 1.00 71.19 147 TRP A CA 1
ATOM 1196 C C . TRP A 1 147 ? -18.047 9.496 -1.332 1.00 71.19 147 TRP A C 1
ATOM 1198 O O . TRP A 1 147 ? -18.243 9.224 -0.154 1.00 71.19 147 TRP A O 1
ATOM 1208 N N . PHE A 1 148 ? -16.936 9.117 -1.977 1.00 73.00 148 PHE A N 1
ATOM 1209 C CA . PHE A 1 148 ? -15.802 8.513 -1.283 1.00 73.00 148 PHE A CA 1
ATOM 1210 C C . PHE A 1 148 ? -14.994 9.567 -0.517 1.00 73.00 148 PHE A C 1
ATOM 1212 O O . PHE A 1 148 ? -14.405 9.233 0.504 1.00 73.00 148 PHE A O 1
ATOM 1219 N N . SER A 1 149 ? -15.012 10.832 -0.968 1.00 58.84 149 SER A N 1
ATOM 1220 C CA . SER A 1 149 ? -14.385 11.964 -0.264 1.00 58.84 149 SER A CA 1
ATOM 1221 C C . SER A 1 149 ? -15.348 12.826 0.553 1.00 58.84 149 SER A C 1
ATOM 1223 O O . SER A 1 149 ? -14.895 13.721 1.266 1.00 58.84 149 SER A O 1
ATOM 1225 N N . PHE A 1 150 ? -16.668 12.634 0.415 1.00 48.94 150 PHE A N 1
ATOM 1226 C CA . PHE A 1 150 ? -17.640 13.539 1.026 1.00 48.94 150 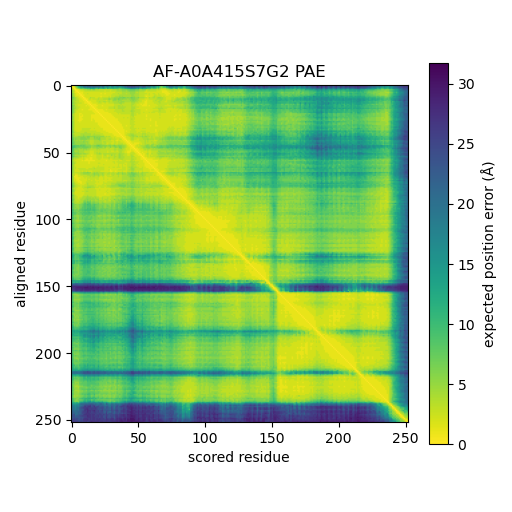PHE A CA 1
ATOM 1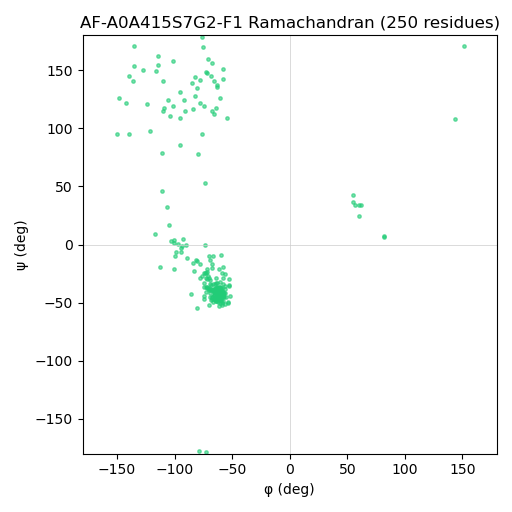227 C C . PHE A 1 150 ? -17.809 13.211 2.508 1.00 48.94 150 PHE A C 1
ATOM 1229 O O . PHE A 1 150 ? -18.788 12.596 2.921 1.00 48.94 150 PHE A O 1
ATOM 1236 N N . ASP A 1 151 ? -16.836 13.664 3.287 1.00 51.75 151 ASP A N 1
ATOM 1237 C CA . ASP A 1 151 ? -16.921 13.788 4.728 1.00 51.75 151 ASP A CA 1
ATOM 1238 C C . ASP A 1 151 ? -16.247 15.097 5.138 1.00 51.75 151 ASP A C 1
ATOM 1240 O O . ASP A 1 151 ? -15.033 15.191 5.311 1.00 51.75 151 ASP A O 1
ATOM 1244 N N . TYR A 1 152 ? -17.047 16.153 5.296 1.00 46.50 152 TYR A N 1
ATOM 1245 C CA . TYR A 1 152 ? -16.623 17.387 5.971 1.00 46.50 152 TYR A CA 1
ATOM 1246 C C . TYR A 1 152 ? -16.548 17.163 7.498 1.00 46.50 152 TYR A C 1
ATOM 1248 O O . TYR A 1 152 ? -17.151 17.895 8.283 1.00 46.50 152 TYR A O 1
ATOM 1256 N N . GLY A 1 153 ? -15.814 16.125 7.899 1.00 49.03 153 GLY A N 1
ATOM 1257 C CA . GLY A 1 153 ? -15.669 15.608 9.258 1.00 49.03 153 GLY A CA 1
ATOM 1258 C C . GLY A 1 153 ? -15.566 14.091 9.185 1.00 49.03 153 GLY A C 1
ATOM 1259 O O . GLY A 1 153 ? -16.542 13.436 8.855 1.00 49.03 153 GLY A O 1
ATOM 1260 N N . THR A 1 154 ? -14.384 13.527 9.426 1.00 57.72 154 THR A N 1
ATOM 1261 C CA . THR A 1 154 ? -14.131 12.085 9.304 1.00 57.72 154 THR A CA 1
ATOM 1262 C C . THR A 1 154 ? -15.129 11.283 10.151 1.00 57.72 154 THR A C 1
ATOM 1264 O O . THR A 1 154 ? -15.052 11.290 11.378 1.00 57.72 154 THR A O 1
ATOM 1267 N N . THR A 1 155 ? -16.072 10.581 9.521 1.00 70.50 155 THR A N 1
ATOM 1268 C CA . THR A 1 155 ? -17.125 9.808 10.211 1.00 70.50 155 THR A CA 1
ATOM 1269 C C . THR A 1 155 ? -16.595 8.601 10.965 1.00 70.50 155 THR A C 1
ATOM 1271 O O . THR A 1 155 ? -17.290 8.065 11.824 1.00 70.50 155 THR A O 1
ATOM 1274 N N . SER A 1 156 ? -15.370 8.164 10.670 1.00 87.19 156 SER A N 1
ATOM 1275 C CA . SER A 1 156 ? -14.739 7.024 11.332 1.00 87.19 156 SER A CA 1
ATOM 1276 C C . SER A 1 156 ? -13.365 7.380 11.866 1.00 87.19 156 SER A C 1
ATOM 1278 O O . SER A 1 156 ? -12.633 8.178 11.272 1.00 87.19 156 SER A O 1
ATOM 1280 N N . PHE A 1 157 ? -12.995 6.709 12.949 1.00 92.62 157 PHE A N 1
ATOM 1281 C CA . PHE A 1 157 ? -11.670 6.806 13.532 1.00 92.62 157 PHE A CA 1
ATOM 1282 C C . PHE A 1 157 ? -10.598 6.365 12.528 1.00 92.62 157 PHE A C 1
ATOM 1284 O O . PHE A 1 157 ? -9.564 7.005 12.406 1.00 92.62 157 PHE A O 1
ATOM 1291 N N . LEU A 1 158 ? -10.871 5.342 11.710 1.00 92.75 158 LEU A N 1
ATOM 1292 C CA . LEU A 1 158 ? -9.941 4.907 10.664 1.00 92.75 158 LEU A 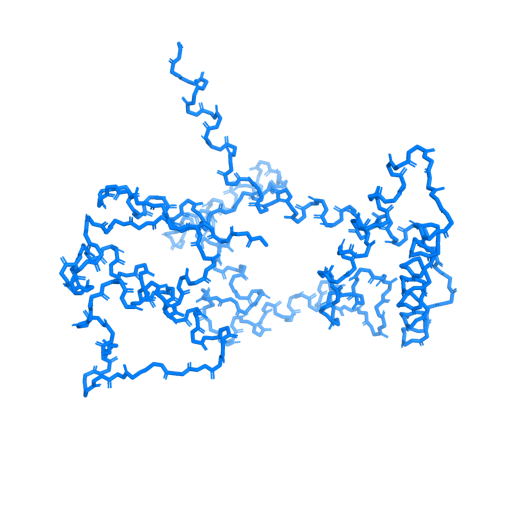CA 1
ATOM 1293 C C . LEU A 1 158 ? -9.643 6.015 9.640 1.00 92.75 158 LEU A C 1
ATOM 1295 O O . LEU A 1 158 ? -8.482 6.244 9.315 1.00 92.75 158 LEU A O 1
ATOM 1299 N N . SER A 1 159 ? -10.668 6.717 9.145 1.00 88.50 159 SER A N 1
ATOM 1300 C CA . SER A 1 159 ? -10.457 7.820 8.198 1.00 88.50 159 SER A CA 1
ATOM 1301 C C . SER A 1 159 ? -9.643 8.952 8.823 1.00 88.50 159 SER A C 1
ATOM 1303 O O . SER A 1 159 ? -8.781 9.511 8.147 1.00 88.50 159 SER A O 1
ATOM 1305 N N . TYR A 1 160 ? -9.881 9.258 10.102 1.00 90.62 160 TYR A N 1
ATOM 1306 C CA . TYR A 1 160 ? -9.077 10.219 10.853 1.00 90.62 160 TYR A CA 1
ATOM 1307 C C . TYR A 1 160 ? -7.601 9.815 10.893 1.00 90.62 160 TYR A C 1
ATOM 1309 O O . TYR A 1 160 ? -6.734 10.615 10.547 1.00 90.62 160 TYR A O 1
ATOM 1317 N N . LEU A 1 161 ? -7.318 8.553 11.225 1.00 93.25 161 LEU A N 1
ATOM 1318 C CA . LEU A 1 161 ? -5.952 8.035 11.293 1.00 93.25 161 LEU A CA 1
ATOM 1319 C C . LEU A 1 161 ? -5.247 8.049 9.933 1.00 93.25 161 LEU A C 1
ATOM 1321 O O . LEU A 1 161 ? -4.073 8.395 9.868 1.00 93.25 161 LEU A O 1
ATOM 1325 N N . CYS A 1 162 ? -5.943 7.710 8.843 1.00 90.50 162 CYS A N 1
ATOM 1326 C CA . CYS A 1 162 ? -5.362 7.759 7.498 1.00 90.50 162 CYS A CA 1
ATOM 1327 C C . CYS A 1 162 ? -5.052 9.195 7.052 1.00 90.50 162 CYS A C 1
ATOM 1329 O O . CYS A 1 162 ? -4.020 9.431 6.434 1.00 90.50 162 CYS A O 1
ATOM 1331 N N . ASN A 1 163 ? -5.922 10.156 7.372 1.00 87.62 163 ASN A N 1
ATOM 1332 C CA . ASN A 1 163 ? -5.728 11.558 6.990 1.00 87.62 163 ASN A CA 1
ATOM 1333 C C . ASN A 1 163 ? -4.648 12.264 7.823 1.00 87.62 163 ASN A C 1
ATOM 1335 O O . ASN A 1 163 ? -4.073 13.250 7.367 1.00 87.62 163 ASN A O 1
ATOM 1339 N N . THR A 1 164 ? -4.386 11.774 9.035 1.00 89.88 164 THR A N 1
ATOM 1340 C CA . THR A 1 164 ? -3.363 12.310 9.949 1.00 89.88 164 THR A CA 1
ATOM 1341 C C . THR A 1 164 ? -2.062 11.504 9.945 1.00 89.88 164 THR A C 1
ATOM 1343 O O . THR A 1 164 ? -1.158 11.832 10.706 1.00 89.88 164 THR A O 1
ATOM 1346 N N . ASP A 1 165 ? -1.949 10.483 9.086 1.00 90.31 165 ASP A N 1
ATOM 1347 C CA . ASP A 1 165 ? -0.783 9.588 8.986 1.00 90.31 165 ASP A CA 1
ATOM 1348 C C . ASP A 1 165 ? -0.423 8.885 10.316 1.00 90.31 165 ASP A C 1
ATOM 1350 O O . ASP A 1 165 ? 0.732 8.630 10.642 1.00 90.31 165 ASP A O 1
ATOM 1354 N N . MET A 1 166 ? -1.443 8.564 11.117 1.00 92.06 166 MET A N 1
ATOM 1355 C CA . MET A 1 166 ? -1.306 7.968 12.455 1.00 92.06 166 MET A CA 1
ATOM 1356 C C . MET A 1 166 ? -1.471 6.439 12.455 1.00 92.06 166 MET A C 1
ATOM 1358 O O . MET A 1 166 ? -1.405 5.805 13.509 1.00 92.06 166 MET A O 1
ATOM 1362 N N . THR A 1 167 ? -1.712 5.810 11.298 1.00 93.19 167 THR A N 1
ATOM 1363 C CA . THR A 1 167 ? -2.069 4.381 11.232 1.00 93.19 167 THR A CA 1
ATOM 1364 C C . THR A 1 167 ? -0.971 3.450 11.735 1.00 93.19 167 THR A C 1
ATOM 1366 O O . THR A 1 167 ? -1.288 2.468 12.403 1.00 93.19 167 THR A O 1
ATOM 1369 N N . ASP A 1 168 ? 0.297 3.747 11.441 1.00 92.44 168 ASP A N 1
ATOM 1370 C CA . ASP A 1 168 ? 1.427 2.897 11.849 1.00 92.44 168 ASP A CA 1
ATOM 1371 C C . ASP A 1 168 ? 1.724 3.031 13.347 1.00 92.44 168 ASP A C 1
ATOM 1373 O O . ASP A 1 168 ? 2.083 2.064 14.013 1.00 92.44 168 ASP A O 1
ATOM 1377 N N . TYR A 1 169 ? 1.501 4.219 13.903 1.00 94.94 169 TYR A N 1
ATOM 1378 C CA . TYR A 1 169 ? 1.623 4.447 15.335 1.00 94.94 169 TYR A CA 1
ATOM 1379 C C . TYR A 1 169 ? 0.517 3.730 16.121 1.00 94.94 169 TYR A C 1
ATOM 1381 O O . TYR A 1 169 ? 0.809 3.016 17.078 1.00 94.94 169 TYR A O 1
ATOM 1389 N N . ILE A 1 170 ? -0.741 3.816 15.666 1.00 95.88 170 ILE A N 1
ATOM 1390 C CA . ILE A 1 170 ? -1.851 3.052 16.259 1.00 95.88 170 ILE A CA 1
ATOM 1391 C C . ILE A 1 170 ? -1.626 1.544 16.148 1.00 95.88 170 ILE A C 1
ATOM 1393 O O . ILE A 1 170 ? -1.955 0.811 17.078 1.00 95.88 170 ILE A O 1
ATOM 1397 N N . GLU A 1 171 ? -1.076 1.061 15.033 1.00 95.69 171 GLU A N 1
ATOM 1398 C CA . GLU A 1 171 ? -0.700 -0.346 14.895 1.00 95.69 171 GLU A CA 1
ATOM 1399 C C . GLU A 1 171 ? 0.287 -0.774 15.991 1.00 95.69 171 GLU A C 1
ATOM 1401 O O . GLU A 1 171 ? 0.047 -1.798 16.628 1.00 95.69 171 GLU A O 1
ATOM 1406 N N . GLY A 1 172 ? 1.313 0.038 16.277 1.00 95.50 172 GLY A N 1
ATOM 1407 C CA . GLY A 1 172 ? 2.257 -0.202 17.374 1.00 95.50 172 GLY A CA 1
ATOM 1408 C C . GLY A 1 172 ? 1.582 -0.280 18.746 1.00 95.50 172 GLY A C 1
ATOM 1409 O O . GLY A 1 172 ? 1.748 -1.273 19.451 1.00 95.50 172 GLY A O 1
ATOM 1410 N N . LEU A 1 173 ? 0.735 0.700 19.087 1.00 96.88 173 LEU A N 1
ATOM 1411 C CA . LEU A 1 173 ? -0.005 0.694 20.361 1.00 96.88 173 LEU A CA 1
ATOM 1412 C C . LEU A 1 173 ? -0.897 -0.550 20.503 1.00 96.88 173 LEU A C 1
ATOM 1414 O O . LEU A 1 173 ? -0.982 -1.156 21.570 1.00 96.88 173 LEU A O 1
ATOM 1418 N N . LEU A 1 174 ? -1.568 -0.960 19.422 1.00 96.56 174 LEU A N 1
ATOM 1419 C CA . LEU A 1 174 ? -2.419 -2.151 19.430 1.00 96.56 174 LEU A CA 1
ATOM 1420 C C . LEU A 1 174 ? -1.611 -3.446 19.584 1.00 96.56 174 LEU A C 1
ATOM 1422 O O . LEU A 1 174 ? -2.075 -4.353 20.274 1.00 96.56 174 LEU A O 1
ATOM 1426 N N . GLU A 1 175 ? -0.432 -3.539 18.965 1.00 95.62 175 GLU A N 1
ATOM 1427 C CA . GLU A 1 175 ? 0.482 -4.678 19.115 1.00 95.62 175 GLU A CA 1
ATOM 1428 C C . GLU A 1 175 ? 1.044 -4.776 20.542 1.00 95.62 175 GLU A C 1
ATOM 1430 O O . GLU A 1 175 ? 1.097 -5.872 21.102 1.00 95.62 175 GLU A O 1
ATOM 1435 N N . GLU A 1 176 ? 1.392 -3.648 21.166 1.00 96.06 176 GLU A N 1
ATOM 1436 C CA . GLU A 1 176 ? 1.834 -3.598 22.565 1.00 96.06 176 GLU A CA 1
ATOM 1437 C C . GLU A 1 176 ? 0.726 -4.034 23.532 1.00 96.06 176 GLU A C 1
ATOM 1439 O O . GLU A 1 176 ? 0.956 -4.866 24.415 1.00 96.06 176 GLU A O 1
ATOM 1444 N N . LEU A 1 177 ? -0.505 -3.550 23.338 1.00 95.56 177 LEU A N 1
ATOM 1445 C CA . LEU A 1 177 ? -1.654 -3.995 24.132 1.00 95.56 177 LEU A CA 1
ATOM 1446 C C . LEU A 1 177 ? -1.908 -5.498 23.974 1.00 95.56 177 LEU A C 1
ATOM 1448 O O . LEU A 1 177 ? -2.128 -6.185 24.970 1.00 95.56 177 LEU A O 1
ATOM 1452 N N . GLU A 1 178 ? -1.839 -6.026 22.747 1.00 94.44 178 GLU A N 1
ATOM 1453 C CA . GLU A 1 178 ? -1.970 -7.465 22.486 1.00 94.44 178 GLU A CA 1
ATOM 1454 C C . GLU A 1 178 ? -0.852 -8.281 23.150 1.00 94.44 178 GLU A C 1
ATOM 1456 O O . GLU A 1 178 ? -1.118 -9.363 23.680 1.00 94.44 178 GLU A O 1
ATOM 1461 N N . TYR A 1 179 ? 0.377 -7.759 23.180 1.00 93.94 179 TYR A N 1
ATOM 1462 C CA . TYR A 1 179 ? 1.488 -8.373 23.900 1.00 93.94 179 TYR A CA 1
ATOM 1463 C C . TYR A 1 179 ? 1.197 -8.464 25.401 1.00 93.94 179 TYR A C 1
ATOM 1465 O O . TYR A 1 179 ? 1.242 -9.565 25.955 1.00 93.94 179 TYR A O 1
ATOM 1473 N N . TYR A 1 180 ? 0.826 -7.360 26.054 1.00 94.19 180 TYR A N 1
ATOM 1474 C CA . TYR A 1 180 ? 0.504 -7.377 27.484 1.00 94.19 180 TYR A CA 1
ATOM 1475 C C . TYR A 1 180 ? -0.711 -8.260 27.803 1.00 94.19 180 TYR A C 1
ATOM 1477 O O . TYR A 1 180 ? -0.700 -8.975 28.805 1.00 94.19 180 TYR A O 1
ATOM 1485 N N . ASP A 1 181 ? -1.731 -8.268 26.942 1.00 91.69 181 ASP A N 1
ATOM 1486 C CA . ASP A 1 181 ? -2.918 -9.121 27.091 1.00 91.69 181 ASP A CA 1
ATOM 1487 C C . ASP A 1 181 ? -2.607 -10.618 26.927 1.00 91.69 181 ASP A C 1
ATOM 1489 O O . ASP A 1 181 ? -3.367 -11.464 27.405 1.00 91.69 181 ASP A O 1
ATOM 1493 N N . SER A 1 182 ? -1.485 -10.962 26.287 1.00 92.38 182 SER A N 1
ATOM 1494 C CA . SER A 1 182 ? -1.017 -12.346 26.143 1.00 92.38 182 SER A CA 1
ATOM 1495 C C . SER A 1 182 ? -0.266 -12.882 27.371 1.00 92.38 182 SER A C 1
ATOM 1497 O O . SER A 1 182 ? -0.051 -14.092 27.477 1.00 92.38 182 SER A O 1
ATOM 1499 N N . ILE A 1 183 ? 0.133 -12.012 28.306 1.00 93.31 183 ILE A N 1
ATOM 1500 C CA . ILE A 1 183 ? 0.894 -12.390 29.501 1.00 93.31 183 ILE A CA 1
ATOM 1501 C C . ILE A 1 183 ? -0.068 -12.866 30.598 1.00 93.31 183 ILE A C 1
ATOM 1503 O O . ILE A 1 183 ? -0.841 -12.089 31.154 1.00 93.31 183 ILE A O 1
ATOM 1507 N N . ASP A 1 184 ? 0.046 -14.142 30.988 1.00 88.31 184 ASP A N 1
ATOM 1508 C CA . ASP A 1 184 ? -0.814 -14.781 32.002 1.00 88.31 184 ASP A CA 1
ATOM 1509 C C . ASP A 1 184 ? -0.881 -14.015 33.336 1.00 88.31 184 ASP A C 1
ATOM 1511 O O . ASP A 1 184 ? -1.904 -14.022 34.031 1.00 88.31 184 ASP A O 1
ATOM 1515 N N . LYS A 1 185 ? 0.231 -13.393 33.746 1.00 92.12 185 LYS A N 1
ATOM 1516 C CA . LYS A 1 185 ? 0.305 -12.633 34.993 1.00 92.12 185 LYS A CA 1
ATOM 1517 C C . LYS A 1 185 ? 1.305 -11.488 34.903 1.00 92.12 185 LYS A C 1
ATOM 1519 O O . LYS A 1 185 ? 2.474 -11.666 35.230 1.00 92.12 185 LYS A O 1
ATOM 1524 N N . LEU A 1 186 ? 0.779 -10.315 34.573 1.00 90.00 186 LEU A N 1
ATOM 1525 C CA . LEU A 1 186 ? 1.518 -9.059 34.620 1.00 90.00 186 LEU A CA 1
ATOM 1526 C C . LEU A 1 186 ? 1.954 -8.724 36.055 1.00 90.00 186 LEU A C 1
ATOM 1528 O O . LEU A 1 186 ? 1.159 -8.824 37.010 1.00 90.00 186 LEU A O 1
ATOM 1532 N N . ASP A 1 187 ? 3.199 -8.290 36.208 1.00 94.12 187 ASP A N 1
ATOM 1533 C CA . ASP A 1 187 ? 3.676 -7.642 37.421 1.00 94.12 187 ASP A CA 1
ATOM 1534 C C . ASP A 1 187 ? 3.116 -6.207 37.555 1.00 94.12 187 ASP A C 1
ATOM 1536 O O . ASP A 1 187 ? 2.247 -5.771 36.798 1.00 94.12 187 ASP A O 1
ATOM 1540 N N . ASN A 1 188 ? 3.503 -5.480 38.606 1.00 93.38 188 ASN A N 1
ATOM 1541 C CA . ASN A 1 188 ? 2.964 -4.134 38.831 1.00 93.38 188 ASN A CA 1
ATOM 1542 C C . ASN A 1 188 ? 3.490 -3.102 37.829 1.00 93.38 188 ASN A C 1
ATOM 1544 O O . ASN A 1 188 ? 2.793 -2.129 37.559 1.00 93.38 188 ASN A O 1
ATOM 1548 N N . TYR A 1 189 ? 4.709 -3.295 37.335 1.00 92.25 189 TYR A N 1
ATOM 1549 C CA . TYR A 1 189 ? 5.339 -2.406 36.377 1.00 92.25 189 TYR A CA 1
ATOM 1550 C C . TYR A 1 189 ? 4.716 -2.612 34.991 1.00 92.25 189 TYR A C 1
ATOM 1552 O O . TYR A 1 189 ? 4.239 -1.654 34.395 1.00 92.25 189 TYR A O 1
ATOM 1560 N N . GLU A 1 190 ? 4.550 -3.860 34.553 1.00 93.50 190 GLU A N 1
ATOM 1561 C CA . GLU A 1 190 ? 3.912 -4.187 33.269 1.00 93.50 190 GLU A CA 1
ATOM 1562 C C . GLU A 1 190 ? 2.431 -3.758 33.226 1.00 93.50 190 GLU A C 1
ATOM 1564 O O . GLU A 1 190 ? 1.922 -3.331 32.193 1.00 93.50 190 GLU A O 1
ATOM 1569 N N . LYS A 1 191 ? 1.716 -3.812 34.361 1.00 93.12 191 LYS A N 1
ATOM 1570 C CA . LYS A 1 191 ? 0.349 -3.260 34.458 1.00 93.12 191 LYS A CA 1
ATOM 1571 C C . LYS A 1 191 ? 0.304 -1.751 34.260 1.00 93.12 191 LYS A C 1
ATOM 1573 O O . LYS A 1 191 ? -0.674 -1.256 33.705 1.00 93.12 191 LYS A O 1
ATOM 1578 N N . MET A 1 192 ? 1.306 -1.045 34.777 1.00 94.56 192 MET A N 1
ATOM 1579 C CA . MET A 1 192 ? 1.415 0.403 34.646 1.00 94.56 192 MET A CA 1
ATOM 1580 C C . MET A 1 192 ? 1.694 0.768 33.187 1.00 94.56 192 MET A C 1
ATOM 1582 O O . MET A 1 192 ? 0.942 1.559 32.633 1.00 94.56 192 MET A O 1
ATOM 1586 N N . GLU A 1 193 ? 2.657 0.105 32.540 1.00 95.12 193 GLU A N 1
ATOM 1587 C CA . GLU A 1 193 ? 2.951 0.313 31.113 1.00 95.12 193 GLU A CA 1
ATOM 1588 C C . GLU A 1 193 ? 1.734 0.012 30.227 1.00 95.12 193 GLU A C 1
ATOM 1590 O O . GLU A 1 193 ? 1.323 0.852 29.432 1.00 95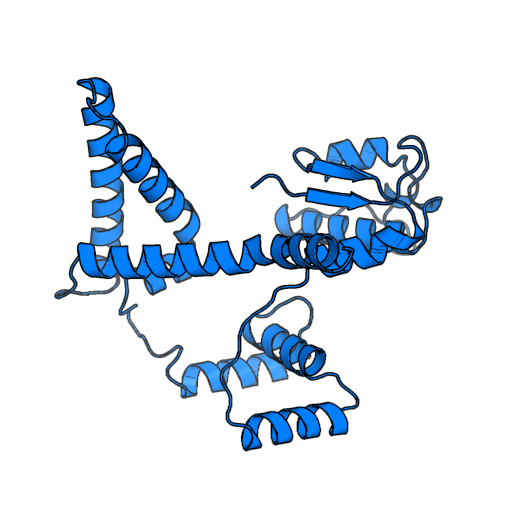.12 193 GLU A O 1
ATOM 1595 N N . ARG A 1 194 ? 1.058 -1.131 30.424 1.00 95.88 194 ARG A N 1
ATOM 1596 C CA . ARG A 1 194 ? -0.176 -1.453 29.684 1.00 95.88 194 ARG A CA 1
ATOM 1597 C C . ARG A 1 194 ? -1.245 -0.365 29.847 1.00 95.88 194 ARG A C 1
ATOM 1599 O O . ARG A 1 194 ? -2.004 -0.092 28.918 1.00 95.88 194 ARG A O 1
ATOM 1606 N N . GLN A 1 195 ? -1.367 0.210 31.044 1.00 95.88 195 GLN A N 1
ATOM 1607 C CA . GLN A 1 195 ? -2.329 1.276 31.307 1.00 95.88 195 GLN A CA 1
ATOM 1608 C C . GLN A 1 195 ? -1.942 2.580 30.597 1.00 95.88 195 GLN A C 1
ATOM 1610 O O . GLN A 1 195 ? -2.836 3.255 30.094 1.00 95.88 195 GLN A O 1
ATOM 1615 N N . GLU A 1 196 ? -0.655 2.918 30.528 1.00 96.12 196 GLU A N 1
ATOM 1616 C CA . GLU A 1 196 ? -0.158 4.088 29.792 1.00 96.12 196 GLU A CA 1
ATOM 1617 C C . GLU A 1 196 ? -0.467 3.968 28.292 1.00 96.12 196 GLU A C 1
ATOM 1619 O O . GLU A 1 196 ? -1.084 4.871 27.730 1.00 96.12 196 GLU A O 1
ATOM 1624 N N . VAL A 1 197 ? -0.185 2.812 27.679 1.00 96.44 197 VAL A N 1
ATOM 1625 C CA . VAL A 1 197 ? -0.511 2.543 26.262 1.00 96.44 197 VAL A CA 1
ATOM 1626 C C . VAL A 1 197 ? -2.023 2.643 26.007 1.00 96.44 197 VAL A C 1
ATOM 1628 O O . VAL A 1 197 ? -2.469 3.216 25.011 1.00 96.44 197 VAL A O 1
ATOM 1631 N N . GLN A 1 198 ? -2.846 2.118 26.924 1.00 96.75 198 GLN A N 1
ATOM 1632 C CA . GLN A 1 198 ? -4.306 2.226 26.828 1.00 96.75 198 GLN A CA 1
ATOM 1633 C C . GLN A 1 198 ? -4.776 3.687 26.904 1.00 96.75 198 GLN A C 1
ATOM 1635 O O . GLN A 1 198 ? -5.670 4.079 26.155 1.00 96.75 198 GLN A O 1
ATOM 1640 N N . GLN A 1 199 ? -4.190 4.488 27.796 1.00 96.81 199 GLN A N 1
ATOM 1641 C CA . GLN A 1 199 ? -4.531 5.904 27.955 1.00 96.81 199 GLN A CA 1
ATOM 1642 C C . GLN A 1 199 ? -4.155 6.720 26.721 1.00 96.81 199 GLN A C 1
ATOM 1644 O O . GLN A 1 199 ? -4.946 7.549 26.285 1.00 96.81 199 GLN A O 1
ATOM 1649 N N . GLU A 1 200 ? -2.995 6.451 26.131 1.00 97.38 200 GLU A N 1
ATOM 1650 C CA . GLU A 1 200 ? -2.541 7.099 24.900 1.00 97.38 200 GLU A CA 1
ATOM 1651 C C . GLU A 1 200 ? -3.489 6.803 23.727 1.00 97.38 200 GLU A C 1
ATOM 1653 O O . GLU A 1 200 ? -3.928 7.711 23.020 1.00 97.38 200 GLU A O 1
ATOM 1658 N N . LEU A 1 201 ? -3.914 5.544 23.573 1.00 96.75 201 LEU A N 1
ATOM 1659 C CA . LEU A 1 201 ? -4.907 5.160 22.567 1.00 96.75 201 LEU A CA 1
ATOM 1660 C C . LEU A 1 201 ? -6.267 5.856 22.783 1.00 96.75 201 LEU A C 1
ATOM 1662 O O . LEU A 1 201 ? -6.909 6.290 21.821 1.00 96.75 201 LEU A O 1
ATOM 1666 N N . GLU A 1 202 ? -6.716 5.971 24.035 1.00 96.06 202 GLU A N 1
ATOM 1667 C CA . GLU A 1 202 ? -7.949 6.679 24.404 1.00 96.06 202 GLU A CA 1
ATOM 1668 C C . GLU A 1 202 ? -7.849 8.198 24.196 1.00 96.06 202 GLU A C 1
ATOM 1670 O O . GLU A 1 202 ? -8.835 8.829 23.801 1.00 96.06 202 GLU A O 1
ATOM 1675 N N . GLU A 1 203 ? -6.674 8.793 24.412 1.00 96.31 203 GLU A N 1
ATOM 1676 C CA . GLU A 1 203 ? -6.405 10.208 24.144 1.00 96.31 203 GLU A CA 1
ATOM 1677 C C . GLU A 1 203 ? -6.505 10.503 22.645 1.00 96.31 203 GLU A C 1
ATOM 1679 O O . GLU A 1 203 ? -7.227 11.417 22.245 1.00 96.31 203 GLU A O 1
ATOM 1684 N N . ILE A 1 204 ? -5.888 9.677 21.795 1.00 95.50 204 ILE A N 1
ATOM 1685 C CA . ILE A 1 204 ? -5.980 9.827 20.333 1.00 95.50 204 ILE A CA 1
ATOM 1686 C C . ILE A 1 204 ? -7.432 9.690 19.864 1.00 95.50 204 ILE A C 1
ATOM 1688 O O . ILE A 1 204 ? -7.897 10.456 19.016 1.00 95.50 204 ILE A O 1
ATOM 1692 N N . PHE A 1 205 ? -8.180 8.742 20.433 1.00 95.25 205 PHE A N 1
ATOM 1693 C CA . PHE A 1 205 ? -9.603 8.603 20.136 1.00 95.25 205 PHE A CA 1
ATOM 1694 C C . PHE A 1 205 ? -10.419 9.818 20.601 1.00 95.25 205 PHE A C 1
ATOM 1696 O O . PHE A 1 205 ? -11.344 10.243 19.909 1.00 95.25 205 PHE A O 1
ATOM 1703 N N . SER A 1 206 ? -10.073 10.408 21.744 1.00 93.44 206 SER A N 1
ATOM 1704 C CA . SER A 1 206 ? -10.721 11.624 22.247 1.00 93.44 206 SER A CA 1
ATOM 1705 C C . SER A 1 206 ? -10.442 12.822 21.337 1.00 93.44 206 SER A C 1
ATOM 1707 O O . SER A 1 206 ? -11.385 13.520 20.963 1.00 93.44 206 SER A O 1
ATOM 1709 N N . ASN A 1 207 ? -9.198 12.990 20.876 1.00 92.75 207 ASN A N 1
ATOM 1710 C CA . ASN A 1 207 ? -8.818 14.017 19.899 1.00 92.75 207 ASN A CA 1
ATOM 1711 C C . ASN A 1 207 ? -9.610 13.866 18.596 1.00 92.75 207 ASN A C 1
ATOM 1713 O O . ASN A 1 207 ? -10.170 14.841 18.097 1.00 92.75 207 ASN A O 1
ATOM 1717 N N . TYR A 1 208 ? -9.758 12.634 18.099 1.00 92.19 208 TYR A N 1
ATOM 1718 C CA . TYR A 1 208 ? -10.643 12.334 16.972 1.00 92.19 208 TYR A CA 1
ATOM 1719 C C . TYR A 1 208 ? -12.073 12.844 17.217 1.00 92.19 208 TYR A C 1
ATOM 1721 O O . TYR A 1 208 ? -12.621 13.554 16.369 1.00 92.19 208 TYR A O 1
ATOM 1729 N N . LYS A 1 209 ? -12.680 12.529 18.370 1.00 91.19 209 LYS A N 1
ATOM 1730 C CA . LYS A 1 209 ? -14.049 12.973 18.688 1.00 91.19 209 LYS A CA 1
ATOM 1731 C C . LYS A 1 209 ? -14.166 14.495 18.738 1.00 91.19 209 LYS A C 1
ATOM 1733 O O . LYS A 1 209 ? -15.148 15.038 18.230 1.00 91.19 209 LYS A O 1
ATOM 1738 N N . GLU A 1 210 ? -13.185 15.173 19.327 1.00 90.44 210 GLU A N 1
ATOM 1739 C CA . GLU A 1 210 ? -13.172 16.630 19.474 1.00 90.44 210 GLU A CA 1
ATOM 1740 C C . GLU A 1 210 ? -12.970 17.351 18.136 1.00 90.44 210 GLU A C 1
ATOM 1742 O O . GLU A 1 210 ? -13.779 18.208 17.765 1.00 90.44 210 GLU A O 1
ATOM 1747 N N . GLU A 1 211 ? -11.936 16.983 17.380 1.00 89.69 211 GLU A N 1
ATOM 1748 C CA . GLU A 1 211 ? -11.590 17.620 16.105 1.00 89.69 211 GLU A CA 1
ATOM 1749 C C . GLU A 1 211 ? -12.671 17.387 15.046 1.00 89.69 211 GLU A C 1
ATOM 1751 O O . GLU A 1 211 ? -13.024 18.295 14.285 1.00 89.69 211 GLU A O 1
ATOM 1756 N N . CYS A 1 212 ? -13.247 16.184 15.038 1.00 86.88 212 CYS A N 1
ATOM 1757 C CA . CYS A 1 212 ? -14.223 15.766 14.034 1.00 86.88 212 CYS A CA 1
ATOM 1758 C C . CYS A 1 212 ? -15.670 15.999 14.477 1.00 86.88 212 CYS A C 1
ATOM 1760 O O . CYS A 1 212 ? -16.590 15.784 13.689 1.00 86.88 212 CYS A O 1
ATOM 1762 N N . LYS A 1 213 ? -15.878 16.475 15.714 1.00 86.75 213 LYS A N 1
ATOM 1763 C CA . LYS A 1 213 ? -17.192 16.755 16.317 1.00 86.75 213 LYS A CA 1
ATOM 1764 C C . LYS A 1 213 ? -18.123 15.538 16.281 1.00 86.75 213 LYS A C 1
ATOM 1766 O O . LYS A 1 213 ? -19.307 15.655 15.964 1.00 86.75 213 LYS A O 1
ATOM 1771 N N . VAL A 1 214 ? -17.574 14.364 16.596 1.00 83.94 214 VAL A N 1
ATOM 1772 C CA . VAL A 1 214 ? -18.306 13.092 16.624 1.00 83.94 214 VAL A CA 1
ATOM 1773 C C . VAL A 1 214 ? -18.762 12.814 18.052 1.00 83.94 214 VAL A C 1
ATOM 1775 O O . VAL A 1 214 ? -17.957 12.504 18.927 1.00 83.94 214 VAL A O 1
ATOM 1778 N N . GLU A 1 215 ? -20.065 12.919 18.302 1.00 74.31 215 GLU A N 1
ATOM 1779 C CA . GLU A 1 215 ? -20.630 12.720 19.644 1.00 74.31 215 GLU A CA 1
ATOM 1780 C C . GLU A 1 215 ? -20.926 11.231 19.924 1.00 74.31 215 GLU A C 1
ATOM 1782 O O . GLU A 1 215 ? -20.525 10.708 20.972 1.00 74.31 215 GLU A O 1
ATOM 1787 N N . ASP A 1 216 ? -21.496 10.519 18.944 1.00 74.62 216 ASP A N 1
ATOM 1788 C CA . ASP A 1 216 ? -22.005 9.144 19.069 1.00 74.62 216 ASP A CA 1
ATOM 1789 C C . ASP A 1 216 ? -21.162 8.115 18.290 1.00 74.62 216 ASP A C 1
ATOM 1791 O O . ASP A 1 216 ? -21.543 7.639 17.220 1.00 74.62 216 ASP A O 1
ATOM 1795 N N . CYS A 1 217 ? -20.015 7.722 18.846 1.00 83.75 217 CYS A N 1
ATOM 1796 C CA . CYS A 1 217 ? -19.219 6.599 18.341 1.00 83.75 217 CYS A CA 1
ATOM 1797 C C . CYS A 1 217 ? -18.711 5.712 19.487 1.00 83.75 217 CYS A C 1
ATOM 1799 O O . CYS A 1 217 ? -18.311 6.208 20.546 1.00 83.75 217 CYS A O 1
ATOM 1801 N N . CYS A 1 218 ? -18.715 4.394 19.271 1.00 89.81 218 CYS A N 1
ATOM 1802 C CA . CYS A 1 218 ? -18.231 3.411 20.236 1.00 89.81 218 CYS A CA 1
ATOM 1803 C C . CYS A 1 218 ? -16.748 3.101 19.995 1.00 89.81 218 CYS A C 1
ATOM 1805 O O . CYS A 1 218 ? -16.378 2.673 18.902 1.00 89.81 218 CYS A O 1
ATOM 1807 N N . PHE A 1 219 ? -15.918 3.272 21.029 1.00 91.81 219 PHE A N 1
ATOM 1808 C CA . PHE A 1 219 ? -14.481 2.985 20.975 1.00 91.81 219 PHE A CA 1
ATOM 1809 C C . PHE A 1 219 ? -14.195 1.560 20.484 1.00 91.81 219 PHE A C 1
ATOM 1811 O O . PHE A 1 219 ? -13.440 1.373 19.535 1.00 91.81 219 PHE A O 1
ATOM 1818 N N . GLU A 1 220 ? -14.854 0.552 21.062 1.00 92.12 220 GLU A N 1
ATOM 1819 C CA . GLU A 1 220 ? -14.637 -0.855 20.697 1.00 92.12 220 GLU A CA 1
ATOM 1820 C C . GLU A 1 220 ? -14.982 -1.144 19.228 1.00 92.12 220 GLU A C 1
ATOM 1822 O O . GLU A 1 220 ? -14.263 -1.877 18.544 1.00 92.12 220 GLU A O 1
ATOM 1827 N N . GLU A 1 221 ? -16.072 -0.562 18.718 1.00 91.94 221 GLU A N 1
ATOM 1828 C CA . GLU A 1 221 ? -16.493 -0.748 17.327 1.00 91.94 221 GLU A CA 1
ATOM 1829 C C . GLU A 1 221 ? -15.527 -0.079 16.344 1.00 91.94 221 GLU A C 1
ATOM 1831 O O . GLU A 1 221 ? -15.184 -0.676 15.320 1.00 91.94 221 GLU A O 1
ATOM 1836 N N . GLU A 1 222 ? -15.058 1.129 16.658 1.00 93.94 222 GLU A N 1
ATOM 1837 C CA . GLU A 1 222 ? -14.092 1.861 15.838 1.00 93.94 222 GLU A CA 1
ATOM 1838 C C . GLU A 1 222 ? -12.718 1.180 15.837 1.00 93.94 222 GLU A C 1
ATOM 1840 O O . GLU A 1 222 ? -12.157 0.930 14.768 1.00 93.94 222 GLU A O 1
ATOM 1845 N N . ILE A 1 223 ? -12.216 0.755 17.001 1.00 94.88 223 ILE A N 1
ATOM 1846 C CA . ILE A 1 223 ? -10.973 -0.023 17.097 1.00 94.88 223 ILE A CA 1
ATOM 1847 C C . ILE A 1 223 ? -11.085 -1.332 16.316 1.00 94.88 223 ILE A C 1
ATOM 1849 O O . ILE A 1 223 ? -10.152 -1.721 15.614 1.00 94.88 223 ILE A O 1
ATOM 1853 N N . LYS A 1 224 ? -12.239 -2.006 16.353 1.00 94.50 224 LYS A N 1
ATOM 1854 C CA . LYS A 1 224 ? -12.461 -3.213 15.549 1.00 94.50 224 LYS A CA 1
ATOM 1855 C C . LYS A 1 224 ? -12.369 -2.935 14.046 1.00 94.50 224 LYS A C 1
ATOM 1857 O O . LYS A 1 224 ? -11.815 -3.761 13.318 1.00 94.50 224 LYS A O 1
ATOM 1862 N N . LYS A 1 225 ? -12.888 -1.800 13.561 1.00 93.44 225 LYS A N 1
ATOM 1863 C CA . LYS A 1 225 ? -12.736 -1.391 12.151 1.00 93.44 225 LYS A CA 1
ATOM 1864 C C . LYS A 1 225 ? -11.264 -1.172 11.800 1.00 93.44 225 LYS A C 1
ATOM 1866 O O . LYS A 1 225 ? -10.820 -1.692 10.778 1.00 93.44 225 LYS A O 1
ATOM 1871 N N . VAL A 1 226 ? -10.511 -0.492 12.669 1.00 95.56 226 VAL A N 1
ATOM 1872 C CA . VAL A 1 226 ? -9.065 -0.273 12.497 1.00 95.56 226 VAL A CA 1
ATOM 1873 C C . VAL A 1 226 ? -8.312 -1.605 12.446 1.00 95.56 226 VAL A C 1
ATOM 1875 O O . VAL A 1 226 ? -7.598 -1.857 11.480 1.00 95.56 226 VAL A O 1
ATOM 1878 N N . LYS A 1 227 ? -8.540 -2.515 13.404 1.00 95.44 227 LYS A N 1
ATOM 1879 C CA . LYS A 1 227 ? -7.911 -3.850 13.419 1.00 95.44 227 LYS A CA 1
ATOM 1880 C C . LYS A 1 227 ? -8.213 -4.659 12.157 1.00 95.44 227 LYS A C 1
ATOM 1882 O O . LYS A 1 227 ? -7.314 -5.280 11.592 1.00 95.44 227 LYS A O 1
ATOM 1887 N N . ASN A 1 228 ? -9.464 -4.643 11.689 1.00 95.06 228 ASN A N 1
ATOM 1888 C CA . ASN A 1 228 ? -9.844 -5.333 10.455 1.00 95.06 228 ASN A CA 1
ATOM 1889 C C . ASN A 1 228 ? -9.084 -4.781 9.242 1.00 95.06 228 ASN A C 1
ATOM 1891 O O . ASN A 1 228 ? -8.577 -5.567 8.442 1.00 95.06 228 ASN A O 1
ATOM 1895 N N . TRP A 1 229 ? -8.983 -3.454 9.129 1.00 95.06 229 TRP A N 1
ATOM 1896 C CA . TRP A 1 229 ? -8.248 -2.798 8.050 1.00 95.06 229 TRP A CA 1
ATOM 1897 C C . TRP A 1 229 ? -6.741 -3.074 8.123 1.00 95.06 229 TRP A C 1
ATOM 1899 O O . TRP A 1 229 ? -6.147 -3.426 7.108 1.00 95.06 229 TRP A O 1
ATOM 1909 N N . LEU A 1 230 ? -6.131 -3.014 9.314 1.00 93.88 230 LEU A N 1
ATOM 1910 C CA . LEU A 1 230 ? -4.716 -3.353 9.514 1.00 93.88 230 LEU A CA 1
ATOM 1911 C C . LEU A 1 230 ? -4.425 -4.798 9.099 1.00 93.88 230 LEU A C 1
ATOM 1913 O O . LEU A 1 230 ? -3.467 -5.061 8.376 1.00 93.88 230 LEU A O 1
ATOM 1917 N N . ASN A 1 231 ? -5.283 -5.742 9.489 1.00 91.62 231 ASN A N 1
ATOM 1918 C CA . ASN A 1 231 ? -5.136 -7.139 9.094 1.00 91.62 231 ASN A CA 1
ATOM 1919 C C . ASN A 1 231 ? -5.296 -7.331 7.576 1.00 91.62 231 ASN A C 1
ATOM 1921 O O . ASN A 1 231 ? -4.529 -8.068 6.959 1.00 91.62 231 ASN A O 1
ATOM 1925 N N . GLU A 1 232 ? -6.268 -6.666 6.949 1.00 90.00 232 GLU A N 1
ATOM 1926 C CA . GLU A 1 232 ? -6.427 -6.678 5.492 1.00 90.00 232 GLU A CA 1
ATOM 1927 C C . GLU A 1 232 ? -5.190 -6.095 4.778 1.00 90.00 232 GLU A C 1
ATOM 1929 O O . GLU A 1 232 ? -4.647 -6.739 3.876 1.00 90.00 232 GLU A O 1
ATOM 1934 N N . ARG A 1 233 ? -4.679 -4.946 5.240 1.00 88.81 233 ARG A N 1
ATOM 1935 C CA . ARG A 1 233 ? -3.441 -4.312 4.757 1.00 88.81 233 ARG A CA 1
ATOM 1936 C C . ARG A 1 233 ? -2.245 -5.260 4.859 1.00 88.81 233 ARG A C 1
ATOM 1938 O O . ARG A 1 233 ? -1.568 -5.490 3.855 1.00 88.81 233 ARG A O 1
ATOM 1945 N N . LYS A 1 234 ? -2.024 -5.869 6.032 1.00 86.50 234 LYS A N 1
ATOM 1946 C CA . LYS A 1 234 ? -0.961 -6.867 6.257 1.00 86.50 234 LYS A CA 1
ATOM 1947 C C . LYS A 1 234 ? -1.096 -8.054 5.305 1.00 86.50 234 LYS A C 1
ATOM 1949 O O . LYS A 1 234 ? -0.108 -8.478 4.714 1.00 86.50 234 LYS A O 1
ATOM 1954 N N . ASN A 1 235 ? -2.309 -8.570 5.098 1.00 85.00 235 ASN A N 1
ATOM 1955 C CA . ASN A 1 235 ? -2.533 -9.682 4.173 1.00 85.00 235 ASN A CA 1
ATOM 1956 C C . ASN A 1 235 ? -2.126 -9.322 2.741 1.00 85.00 235 ASN A C 1
ATOM 1958 O O . ASN A 1 235 ? -1.411 -10.101 2.108 1.00 85.00 235 ASN A O 1
ATOM 1962 N N . TYR A 1 236 ? -2.505 -8.141 2.242 1.00 83.25 236 TYR A N 1
ATOM 1963 C CA . TYR A 1 236 ? -2.075 -7.689 0.915 1.00 83.25 236 TYR A CA 1
ATOM 1964 C C . TYR A 1 236 ? -0.555 -7.566 0.803 1.00 83.25 236 TYR A C 1
ATOM 1966 O O . TYR A 1 236 ? -0.001 -7.989 -0.210 1.00 83.25 236 TYR A O 1
ATOM 1974 N N . MET A 1 237 ? 0.123 -7.080 1.844 1.00 76.94 237 MET A N 1
ATOM 1975 C CA . MET A 1 237 ? 1.587 -6.977 1.872 1.00 76.94 237 MET A CA 1
ATOM 1976 C C . MET A 1 237 ? 2.285 -8.349 1.938 1.00 76.94 237 MET A C 1
ATOM 1978 O O . MET A 1 237 ? 3.322 -8.549 1.306 1.00 76.94 237 MET A O 1
ATOM 1982 N N . ASN A 1 238 ? 1.68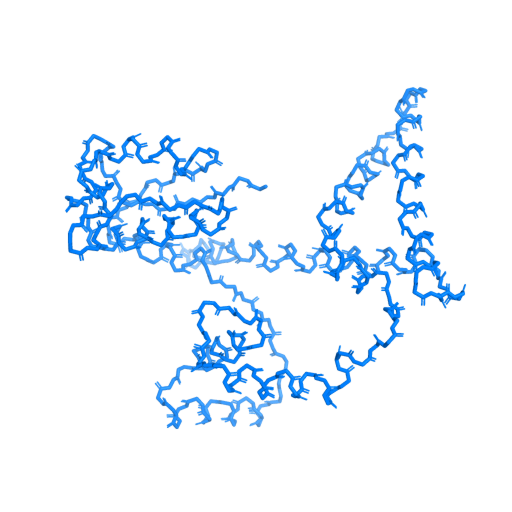6 -9.324 2.627 1.00 68.19 238 ASN A N 1
ATOM 1983 C CA . ASN A 1 238 ? 2.243 -10.669 2.813 1.00 68.19 238 ASN A CA 1
ATOM 1984 C C . ASN A 1 238 ? 1.956 -11.631 1.643 1.00 68.19 238 ASN A C 1
ATOM 1986 O O . ASN A 1 238 ? 2.604 -12.673 1.518 1.00 68.19 238 ASN A O 1
ATOM 1990 N N . HIS A 1 239 ? 1.002 -11.315 0.755 1.00 54.69 239 HIS A N 1
ATOM 1991 C CA . HIS A 1 239 ? 0.618 -12.170 -0.382 1.00 54.69 239 HIS A CA 1
ATOM 1992 C C . HIS A 1 239 ? 1.765 -12.476 -1.375 1.00 54.69 239 HIS A C 1
ATOM 1994 O O . HIS A 1 239 ? 1.627 -13.387 -2.198 1.00 54.69 239 HIS A O 1
ATOM 2000 N N . THR A 1 240 ? 2.922 -11.822 -1.239 1.00 50.66 240 THR A N 1
ATOM 2001 C CA . THR A 1 240 ? 4.209 -12.178 -1.864 1.00 50.66 240 THR A CA 1
ATOM 2002 C C . THR A 1 240 ? 4.615 -13.647 -1.607 1.00 50.66 240 THR A C 1
ATOM 2004 O O . THR A 1 240 ? 5.228 -14.291 -2.467 1.00 50.66 240 THR A O 1
ATOM 2007 N N . GLU A 1 241 ? 4.203 -14.240 -0.477 1.00 47.88 241 GLU A N 1
ATOM 2008 C CA . GLU A 1 241 ? 4.552 -15.616 -0.077 1.00 47.88 241 GLU A CA 1
ATOM 2009 C C . GLU A 1 241 ? 3.667 -16.718 -0.694 1.00 47.88 241 GLU A C 1
ATOM 2011 O O . GLU A 1 241 ? 4.081 -17.878 -0.806 1.00 47.88 241 GLU A O 1
ATOM 2016 N N . LEU A 1 242 ? 2.443 -16.406 -1.132 1.00 41.44 242 LEU A N 1
ATOM 2017 C CA . LEU A 1 242 ? 1.477 -17.442 -1.534 1.00 41.44 242 LEU A CA 1
ATOM 2018 C C . LEU A 1 242 ? 1.824 -18.132 -2.862 1.00 41.44 242 LEU A C 1
ATOM 2020 O O . LEU A 1 242 ? 1.499 -19.308 -3.044 1.00 41.44 242 LEU A O 1
ATOM 2024 N N . TYR A 1 243 ? 2.597 -17.475 -3.728 1.00 40.97 243 TYR A N 1
ATOM 2025 C CA . TYR A 1 243 ? 3.171 -18.120 -4.913 1.00 40.97 243 TYR A CA 1
ATOM 2026 C C . TYR A 1 243 ? 4.334 -19.070 -4.582 1.00 40.97 243 TYR A C 1
ATOM 2028 O O . TYR A 1 243 ? 4.569 -20.015 -5.330 1.00 40.97 243 TYR A O 1
ATOM 2036 N N . GLN A 1 244 ? 5.035 -18.893 -3.454 1.00 43.22 244 GLN A N 1
ATOM 2037 C CA . GLN A 1 244 ? 6.116 -19.807 -3.050 1.00 43.22 244 GLN A CA 1
ATOM 2038 C C . GLN A 1 244 ? 5.581 -21.163 -2.548 1.00 43.22 244 GLN A C 1
ATOM 2040 O O . GLN A 1 244 ? 6.236 -22.196 -2.705 1.00 43.22 244 GLN A O 1
ATOM 2045 N N . LYS A 1 245 ? 4.367 -21.196 -1.975 1.00 38.12 245 LYS A N 1
ATOM 2046 C CA . LYS A 1 245 ? 3.714 -22.448 -1.542 1.00 38.12 245 LYS A CA 1
ATOM 2047 C C . LYS A 1 245 ? 3.087 -23.235 -2.698 1.00 38.12 245 LYS A C 1
ATOM 2049 O O . LYS A 1 245 ? 3.034 -24.462 -2.622 1.00 38.12 245 LYS A O 1
ATOM 2054 N N . GLN A 1 246 ? 2.645 -22.575 -3.772 1.00 34.91 246 GLN A N 1
ATOM 2055 C CA . GLN A 1 246 ? 2.047 -23.274 -4.917 1.00 34.91 246 GLN A CA 1
ATOM 2056 C C . GLN A 1 246 ? 3.090 -24.003 -5.786 1.00 34.91 246 GLN A C 1
ATOM 2058 O O . GLN A 1 246 ? 2.836 -25.137 -6.192 1.00 34.91 246 GLN A O 1
ATOM 206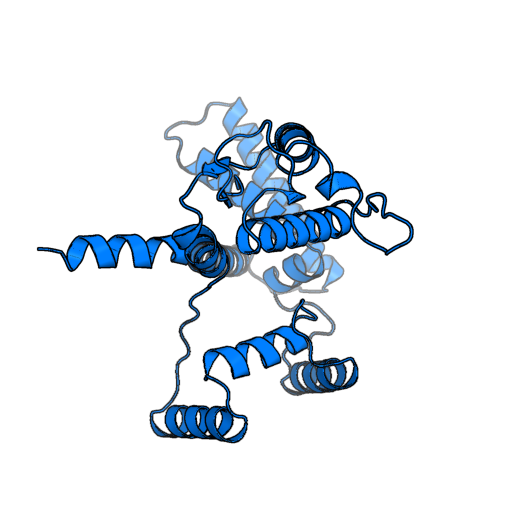3 N N . GLU A 1 247 ? 4.298 -23.461 -5.981 1.00 36.66 247 GLU A N 1
ATOM 2064 C CA . GLU A 1 247 ? 5.360 -24.161 -6.736 1.00 36.66 247 GLU A CA 1
ATOM 2065 C C . GLU A 1 247 ? 5.863 -25.432 -6.016 1.00 36.66 247 GLU A C 1
ATOM 2067 O O . GLU A 1 247 ? 6.109 -26.458 -6.657 1.00 36.66 247 GLU A O 1
ATOM 2072 N N . LYS A 1 248 ? 5.904 -25.434 -4.673 1.00 39.88 248 LYS A N 1
ATOM 2073 C CA . LYS A 1 248 ? 6.250 -26.633 -3.879 1.00 39.88 248 LYS A CA 1
ATOM 2074 C C . LYS A 1 248 ? 5.179 -27.730 -3.919 1.00 39.88 248 LYS A C 1
ATOM 2076 O O . LYS A 1 248 ? 5.520 -28.904 -3.806 1.00 39.88 248 LYS A O 1
ATOM 2081 N N . ASN A 1 249 ? 3.907 -27.375 -4.104 1.00 37.41 249 ASN A N 1
ATOM 2082 C CA . ASN A 1 249 ? 2.801 -28.340 -4.144 1.00 37.41 249 ASN A CA 1
ATOM 2083 C C . ASN A 1 249 ? 2.500 -28.891 -5.545 1.00 37.41 249 ASN A C 1
ATOM 2085 O O . ASN A 1 249 ? 1.772 -29.872 -5.652 1.00 37.41 249 ASN A O 1
ATOM 2089 N N . THR A 1 250 ? 3.071 -28.304 -6.600 1.00 37.19 250 THR A N 1
ATOM 2090 C CA . THR A 1 250 ? 2.862 -28.752 -7.991 1.00 37.19 250 THR A CA 1
ATOM 2091 C C . THR A 1 250 ? 4.027 -29.611 -8.516 1.00 37.19 250 THR A C 1
ATOM 2093 O O . THR A 1 250 ? 3.998 -30.065 -9.653 1.00 37.19 250 THR A O 1
ATOM 2096 N N . SER A 1 251 ? 5.039 -29.871 -7.678 1.00 40.38 251 SER A N 1
ATOM 2097 C CA . SER A 1 251 ? 6.222 -30.691 -7.999 1.00 40.38 251 SER A CA 1
ATOM 2098 C C . SER A 1 251 ? 6.211 -32.071 -7.314 1.00 40.38 251 SER A C 1
ATOM 2100 O O . SER A 1 251 ? 7.267 -32.586 -6.948 1.00 40.38 251 SER A O 1
ATOM 2102 N N . ARG A 1 252 ? 5.031 -32.666 -7.095 1.00 34.66 252 ARG A N 1
ATOM 2103 C CA . ARG A 1 252 ? 4.882 -34.045 -6.597 1.00 34.66 252 ARG A CA 1
ATOM 2104 C C . ARG A 1 252 ? 4.088 -34.905 -7.562 1.00 34.66 252 ARG A C 1
ATOM 2106 O O . ARG A 1 252 ? 3.033 -34.424 -8.025 1.00 34.66 252 ARG A O 1
#